Protein AF-A0A7C5W110-F1 (afdb_monomer)

Solvent-accessible surface area (backbone atoms only — not comparable to full-atom values): 14337 Å² total; per-residue (Å²): 77,38,33,44,31,30,41,69,80,38,50,63,70,56,51,50,54,43,38,47,73,70,64,67,49,58,65,93,40,52,46,78,35,64,55,38,66,80,50,45,80,85,41,46,71,61,60,70,64,30,66,32,34,41,32,28,40,43,60,36,48,61,26,22,54,52,39,50,36,40,28,24,52,66,17,75,33,56,66,56,71,67,60,44,51,71,43,24,66,60,46,43,65,78,27,65,93,42,82,70,35,66,75,50,39,37,63,72,62,41,56,47,35,67,32,53,49,52,47,34,64,73,56,32,64,73,53,30,71,74,29,50,47,78,42,53,34,82,54,51,66,36,66,72,49,41,28,65,73,66,75,56,87,84,83,87,72,100,63,71,71,78,75,83,75,66,53,60,36,65,45,28,58,60,30,22,52,42,37,52,53,37,50,64,58,62,47,86,86,64,90,54,68,68,66,37,51,52,52,44,49,50,36,50,52,52,47,52,47,36,35,48,51,31,67,72,64,66,65,72,43,76,87,63,45,81,61,57,61,63,56,43,53,48,39,48,62,73,41,38,65,41,44,52,61,36,19,74,84,38,63,85,48,47,61,67,73,79,106

Radius of gyration: 19.93 Å; Cα contacts (8 Å, |Δi|>4): 329; chains: 1; bounding box: 51×41×55 Å

Secondary structure (DSSP, 8-state):
-EEEEESTTS-HHHHHHHHHHHS---GGGEEEETTTTT-GGGGHHHHHS-SEEEEEE--HHHHHHHHHHHHHHTTS--S-HHHHHHTHHHHHHHTTTSGGGGGG-SSGGG-HHHHHHHHHHHH-HHHHHHHEEEEEHHHHTSHHHHHHHHT------S-PPPP-PPPPPS-HHHHHHHHHHHHHTTSTT---HHHHHHHHHHHHHHHHHHHHHHHHTT---STTSTTHHHHHHHHHHHHHHHHHHHHHH-GGGGHHHH-

Foldseek 3Di:
DEEEEEFPPLCSVLVVVVCVPPQVPDPVLYHYDHCCLVCVVVCLVVLVPHQAYEYEYELLLVSLVQLQLQCLLQLNDQDFSVVLQVCLVVLCVVCVPPPCNSSSPSQVSNLRLVSLVVNCVSCDVVSCVRHYDYDYSVVCQAPVVVCVNVVGDDDDDRGSDPDPRRFHFLHSNLSNVLSVVLVVLVDPPDPDDPVSVVSNVVSVVSSVVRRVCCVVVVPPCVVVRPPSVVVSVVSLVVCLVSLVSVCVVPVNSVVSNVD

Mean predicted aligned error: 6.54 Å

Sequence (259 aa):
MVVLAGSLRCGILSICKYLEKYHKVDKEKITILPYLLFEPEKHIHQLENAEKVLIILRNPADRAFSLWKSNLQNGLEWLDFENAIAREQIRFHKLAHKQIKWRYLYFRGGLYSKKVKNLRELMGEDRFSKKVQIIPFDEIMSEKILKKALDIEGATSDVIPQLNKSKIPANSKIQFTVRRIFEIFSEEKIRNTGIKNLLQILCKIVMDLNIKVQDITNLNRIDKLPDTKGIYDFLKHAYKEDIEILSEDFPQFQIWIES

Structure (mmCIF, N/CA/C/O backbone):
data_AF-A0A7C5W110-F1
#
_entry.id   AF-A0A7C5W110-F1
#
loop_
_atom_site.group_PDB
_atom_site.id
_atom_site.type_symbol
_atom_site.label_atom_id
_atom_site.label_alt_id
_atom_site.label_comp_id
_atom_site.label_asym_id
_atom_site.label_entity_id
_atom_site.label_seq_id
_atom_site.pdbx_PDB_ins_code
_atom_site.Cartn_x
_atom_site.Cartn_y
_atom_site.Cartn_z
_atom_site.occupancy
_atom_site.B_iso_or_equiv
_atom_site.auth_seq_id
_atom_site.auth_comp_id
_atom_site.auth_asym_id
_atom_site.auth_atom_id
_atom_site.pdbx_PDB_model_num
ATOM 1 N N . MET A 1 1 ? -5.236 15.392 16.015 1.00 87.50 1 MET A N 1
ATOM 2 C CA . MET A 1 1 ? -4.454 14.834 14.878 1.00 87.50 1 MET A CA 1
ATOM 3 C C . MET A 1 1 ? -4.996 13.457 14.505 1.00 87.50 1 MET A C 1
ATOM 5 O O . MET A 1 1 ? -5.138 12.613 15.383 1.00 87.50 1 MET A O 1
ATOM 9 N N . VAL A 1 2 ? -5.247 13.206 13.219 1.00 89.31 2 VAL A N 1
ATOM 10 C CA . VAL A 1 2 ? -5.669 11.908 12.671 1.00 89.31 2 VAL A CA 1
ATOM 11 C C . VAL A 1 2 ? -4.496 11.226 11.970 1.00 89.31 2 VAL A C 1
ATOM 13 O O . VAL A 1 2 ? -3.790 11.840 11.171 1.00 89.31 2 VAL A O 1
ATOM 16 N N . VAL A 1 3 ? -4.302 9.937 12.234 1.00 92.69 3 VAL A N 1
ATOM 17 C CA . VAL A 1 3 ? -3.344 9.095 11.512 1.00 92.69 3 VAL A CA 1
ATOM 18 C C . VAL A 1 3 ? -4.079 8.304 10.435 1.00 92.69 3 VAL A C 1
ATOM 20 O O . VAL A 1 3 ? -4.989 7.537 10.736 1.00 92.69 3 VAL A O 1
ATOM 23 N N . LEU A 1 4 ? -3.657 8.459 9.180 1.00 92.44 4 LEU A N 1
ATOM 24 C CA . LEU A 1 4 ? -4.083 7.622 8.061 1.00 92.44 4 LEU A CA 1
ATOM 25 C C . LEU A 1 4 ? -2.998 6.594 7.753 1.00 92.44 4 LEU A C 1
ATOM 27 O O . LEU A 1 4 ? -1.891 6.933 7.329 1.00 92.44 4 LEU A O 1
ATOM 31 N N . ALA A 1 5 ? -3.328 5.325 7.926 1.00 93.94 5 ALA A N 1
ATOM 32 C CA . ALA A 1 5 ? -2.439 4.206 7.680 1.00 93.94 5 ALA A CA 1
ATOM 33 C C . ALA A 1 5 ? -3.148 3.122 6.873 1.00 93.94 5 ALA A C 1
ATOM 35 O O . ALA A 1 5 ? -4.346 3.187 6.602 1.00 93.94 5 ALA A O 1
ATOM 36 N N . GLY A 1 6 ? -2.397 2.118 6.436 1.00 91.12 6 GLY A N 1
ATOM 37 C CA . GLY A 1 6 ? -2.977 1.002 5.709 1.00 91.12 6 GLY A CA 1
ATOM 38 C C . GLY A 1 6 ? -1.970 0.239 4.880 1.00 91.12 6 GLY A C 1
ATOM 39 O O . GLY A 1 6 ? -0.765 0.484 4.916 1.00 91.12 6 GLY A O 1
ATOM 40 N N . SER A 1 7 ? -2.485 -0.715 4.118 1.00 87.94 7 SER A N 1
ATOM 41 C CA . SER A 1 7 ? -1.660 -1.522 3.226 1.00 87.94 7 SER A CA 1
ATOM 42 C C . SER A 1 7 ? -1.146 -0.695 2.042 1.00 87.94 7 SER A C 1
ATOM 44 O O . SER A 1 7 ? -1.812 0.212 1.545 1.00 87.94 7 SER A O 1
ATOM 46 N N . LEU A 1 8 ? 0.041 -1.005 1.515 1.00 86.38 8 LEU A N 1
ATOM 47 C CA . LEU A 1 8 ? 0.460 -0.392 0.251 1.00 86.38 8 LEU A CA 1
ATOM 48 C C . LEU A 1 8 ? -0.604 -0.641 -0.820 1.00 86.38 8 LEU A C 1
ATOM 50 O O . LEU A 1 8 ? -1.058 -1.771 -0.963 1.00 86.38 8 LEU A O 1
ATOM 54 N N . ARG A 1 9 ? -0.927 0.393 -1.608 1.00 87.62 9 ARG A N 1
ATOM 55 C CA . ARG A 1 9 ? -1.929 0.352 -2.695 1.00 87.62 9 ARG A CA 1
ATOM 56 C C . ARG A 1 9 ? -3.401 0.310 -2.247 1.00 87.62 9 ARG A C 1
ATOM 58 O O . ARG A 1 9 ? -4.258 -0.025 -3.067 1.00 87.62 9 ARG A O 1
ATOM 65 N N . CYS A 1 10 ? -3.698 0.744 -1.021 1.00 84.88 10 CYS A N 1
ATOM 66 C CA . CYS A 1 10 ? -5.059 1.000 -0.523 1.00 84.88 10 CYS A CA 1
ATOM 67 C C . CYS A 1 10 ? -5.541 2.454 -0.716 1.00 84.88 10 CYS A C 1
ATOM 69 O O . CYS A 1 10 ? -6.426 2.925 -0.016 1.00 84.88 10 CYS A O 1
ATOM 71 N N . GLY A 1 11 ? -4.931 3.223 -1.624 1.00 83.88 11 GLY A N 1
ATOM 72 C CA . GLY A 1 11 ? -5.473 4.531 -2.011 1.00 83.88 11 GLY A CA 1
ATOM 73 C C . GLY A 1 11 ? -5.381 5.667 -0.984 1.00 83.88 11 GLY A C 1
ATOM 74 O O . GLY A 1 11 ? -5.888 6.743 -1.279 1.00 83.88 11 GLY A O 1
ATOM 75 N N . ILE A 1 12 ? -4.687 5.501 0.151 1.00 87.56 12 ILE A N 1
ATOM 76 C CA . ILE A 1 12 ? -4.529 6.550 1.188 1.00 87.56 12 ILE A CA 1
ATOM 77 C C . ILE A 1 12 ? -4.133 7.916 0.618 1.00 87.56 12 ILE A C 1
ATOM 79 O O . ILE A 1 12 ? -4.681 8.933 1.022 1.00 87.56 12 ILE A O 1
ATOM 83 N N . LEU A 1 13 ? -3.208 7.962 -0.347 1.00 84.75 13 LEU A N 1
ATOM 84 C CA . LEU A 1 13 ? -2.795 9.232 -0.955 1.00 84.75 13 LEU A CA 1
ATOM 85 C C . LEU A 1 13 ? -3.927 9.898 -1.751 1.00 84.75 13 LEU A C 1
ATOM 87 O O . LEU A 1 13 ? -4.017 11.122 -1.771 1.00 84.75 13 LEU A O 1
ATOM 91 N N . SER A 1 14 ? -4.780 9.113 -2.412 1.00 83.75 14 SER A N 1
ATOM 92 C CA . SER A 1 14 ? -5.958 9.635 -3.111 1.00 83.75 14 SER A CA 1
ATOM 93 C C . SER A 1 14 ? -7.000 10.147 -2.123 1.00 83.75 14 SER A C 1
ATOM 95 O O . SER A 1 14 ? -7.573 11.207 -2.351 1.00 83.75 14 SER A O 1
ATOM 97 N N . ILE A 1 15 ? -7.189 9.436 -1.009 1.00 83.81 15 ILE A N 1
ATOM 98 C CA . ILE A 1 15 ? -8.079 9.853 0.078 1.00 83.81 15 ILE A CA 1
ATOM 99 C C . ILE A 1 15 ? -7.577 11.157 0.700 1.00 83.81 15 ILE A C 1
ATOM 101 O O . ILE A 1 15 ? -8.348 12.096 0.827 1.00 83.81 15 ILE A O 1
ATOM 105 N N . CYS A 1 16 ? -6.281 11.281 0.992 1.00 83.50 16 CYS A N 1
ATOM 106 C CA . CYS A 1 16 ? -5.725 12.529 1.517 1.00 83.50 16 CYS A CA 1
ATOM 107 C C . CYS A 1 16 ? -5.954 13.706 0.558 1.00 83.50 16 CYS A C 1
ATOM 109 O O . CYS A 1 16 ? -6.474 14.739 0.964 1.00 83.50 16 CYS A O 1
ATOM 111 N N . LYS A 1 17 ? -5.675 13.525 -0.741 1.00 82.44 17 LYS A N 1
ATOM 112 C CA . LYS A 1 17 ? -5.954 14.553 -1.759 1.00 82.44 17 LYS A CA 1
ATOM 113 C C . LYS A 1 17 ? -7.434 14.932 -1.832 1.00 82.44 17 LYS A C 1
ATOM 115 O O . LYS A 1 17 ? -7.752 16.091 -2.082 1.00 82.44 17 LYS A O 1
ATOM 120 N N . TYR A 1 18 ? -8.331 13.965 -1.647 1.00 81.62 18 TYR A N 1
ATOM 121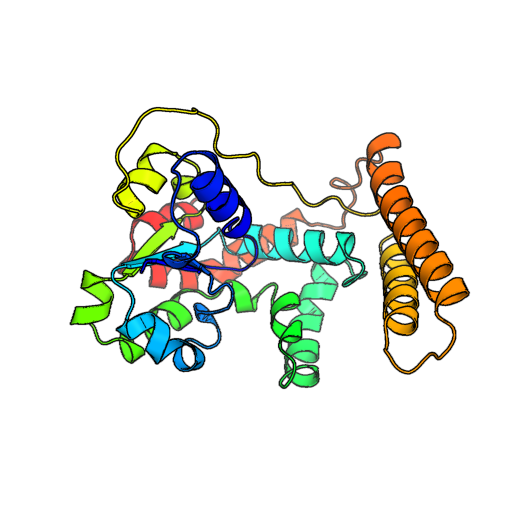 C CA . TYR A 1 18 ? -9.767 14.215 -1.576 1.00 81.62 18 TYR A CA 1
ATOM 122 C C . TYR A 1 18 ? -10.127 15.068 -0.354 1.00 81.62 18 TYR A C 1
ATOM 124 O O . TYR A 1 18 ? -10.779 16.099 -0.503 1.00 81.62 18 TYR A O 1
ATOM 132 N N . LEU A 1 19 ? -9.643 14.690 0.831 1.00 79.81 19 LEU A N 1
ATOM 133 C CA . LEU A 1 19 ? -9.891 15.412 2.082 1.00 79.81 19 LEU A CA 1
ATOM 134 C C . LEU A 1 19 ? -9.372 16.853 2.028 1.00 79.81 19 LEU A C 1
ATOM 136 O O . LEU A 1 19 ? -10.080 17.777 2.427 1.00 79.81 19 LEU A O 1
ATOM 140 N N . GLU A 1 20 ? -8.179 17.053 1.466 1.00 79.12 20 GLU A N 1
ATOM 141 C CA . GLU A 1 20 ? -7.599 18.379 1.230 1.00 79.12 20 GLU A CA 1
ATOM 142 C C . GLU A 1 20 ? -8.499 19.238 0.337 1.00 79.12 20 GLU A C 1
ATOM 144 O O . GLU A 1 20 ? -8.758 20.403 0.636 1.00 79.12 20 GLU A O 1
ATOM 149 N N . LYS A 1 21 ? -8.974 18.663 -0.773 1.00 79.56 21 LYS A N 1
ATOM 150 C CA . LYS A 1 21 ? -9.711 19.404 -1.798 1.00 79.56 21 LYS A CA 1
ATOM 151 C C . LYS A 1 21 ? -11.140 19.741 -1.373 1.00 79.56 21 LYS A C 1
ATOM 153 O O . LYS A 1 21 ? -11.602 20.839 -1.671 1.00 79.56 21 LYS A O 1
ATOM 158 N N . TYR A 1 22 ? -11.838 18.810 -0.726 1.00 74.88 22 TYR A N 1
ATOM 159 C CA . TYR A 1 22 ? -13.289 18.904 -0.523 1.00 74.88 22 TYR A CA 1
ATOM 160 C C . TYR A 1 22 ? -13.704 19.148 0.925 1.00 74.88 22 TYR A C 1
ATOM 162 O O . TYR A 1 22 ? -14.761 19.723 1.160 1.00 74.88 22 TYR A O 1
ATOM 170 N N . HIS A 1 23 ? -12.867 18.775 1.894 1.00 72.12 23 HIS A N 1
ATOM 171 C CA . HIS A 1 23 ? -13.207 18.890 3.313 1.00 72.12 23 HIS A CA 1
ATOM 172 C C . HIS A 1 23 ? -12.371 19.929 4.056 1.00 72.12 23 HIS A C 1
ATOM 174 O O . HIS A 1 23 ? -12.529 20.072 5.265 1.00 72.12 23 HIS A O 1
ATOM 180 N N . LYS A 1 24 ? -11.502 20.667 3.343 1.00 69.56 24 LYS A N 1
ATOM 181 C CA . LYS A 1 24 ? -10.592 21.677 3.912 1.00 69.56 24 LYS A CA 1
ATOM 182 C C . LYS A 1 24 ? -9.877 21.162 5.165 1.00 69.56 24 LYS A C 1
ATOM 184 O O . LYS A 1 24 ? -9.612 21.930 6.089 1.00 69.56 24 LYS A O 1
ATOM 189 N N . VAL A 1 25 ? -9.603 19.854 5.215 1.00 72.00 25 VA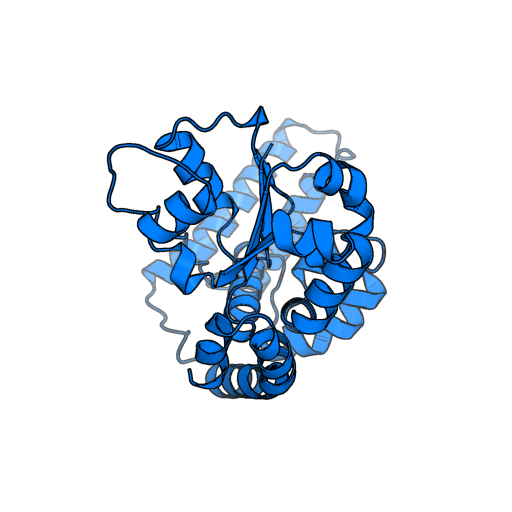L A N 1
ATOM 190 C CA . VAL A 1 25 ? -8.920 19.279 6.366 1.00 72.00 25 VAL A CA 1
ATOM 191 C C . VAL A 1 25 ? -7.506 19.822 6.347 1.00 72.00 25 VAL A C 1
ATOM 193 O O . VAL A 1 25 ? -6.795 19.702 5.347 1.00 72.00 25 VAL A O 1
ATOM 196 N N . ASP A 1 26 ? -7.130 20.454 7.450 1.00 70.50 26 ASP A N 1
ATOM 197 C CA . ASP A 1 26 ? -5.794 20.985 7.634 1.00 70.50 26 ASP A CA 1
ATOM 198 C C . ASP A 1 26 ? -4.774 19.843 7.524 1.00 70.50 26 ASP A C 1
ATOM 200 O O . ASP A 1 26 ? -4.852 18.849 8.254 1.00 70.50 26 ASP A O 1
ATOM 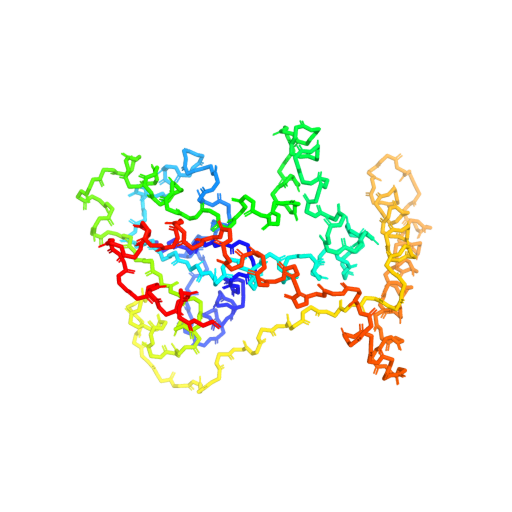204 N N . LYS A 1 27 ? -3.826 19.976 6.589 1.00 69.44 27 LYS A N 1
ATOM 205 C CA . LYS A 1 27 ? -2.759 18.990 6.373 1.00 69.44 27 LYS A CA 1
ATOM 206 C C . LYS A 1 27 ? -1.975 18.724 7.642 1.00 69.44 27 LYS A C 1
ATOM 208 O O . LYS A 1 27 ? -1.558 17.592 7.858 1.00 69.44 27 LYS A O 1
ATOM 213 N N . GLU A 1 28 ? -1.809 19.738 8.481 1.00 72.69 28 GLU A N 1
ATOM 214 C CA . GLU A 1 28 ? -1.067 19.623 9.734 1.00 72.69 28 GLU A CA 1
ATOM 215 C C . GLU A 1 28 ? -1.780 18.709 10.740 1.00 72.69 28 GLU A C 1
ATOM 217 O O . GLU A 1 28 ? -1.163 18.185 11.666 1.00 72.69 28 GLU A O 1
ATOM 222 N N . LYS A 1 29 ? -3.073 18.437 10.522 1.00 81.94 29 LYS A N 1
ATOM 223 C CA . LYS A 1 29 ? -3.873 17.530 11.346 1.00 81.94 29 LYS A CA 1
ATOM 224 C C . LYS A 1 29 ? -3.917 16.099 10.818 1.00 81.94 29 LYS A C 1
ATOM 226 O O . LYS A 1 29 ? -4.395 15.244 11.562 1.00 81.94 29 LYS A O 1
ATOM 231 N N . ILE A 1 30 ? -3.427 15.812 9.606 1.00 86.38 30 ILE A N 1
ATOM 232 C CA . ILE A 1 30 ? -3.380 14.455 9.038 1.00 86.38 30 ILE A CA 1
ATOM 233 C C . ILE A 1 30 ? -1.933 13.972 8.928 1.00 86.38 30 ILE A C 1
ATOM 235 O O . ILE A 1 30 ? -1.143 14.482 8.139 1.00 86.38 30 ILE A O 1
ATOM 239 N N . THR A 1 31 ? -1.618 12.882 9.623 1.00 90.88 31 THR A N 1
ATOM 240 C CA . THR A 1 31 ? -0.341 12.178 9.469 1.00 90.88 31 THR A CA 1
ATOM 241 C C . THR A 1 31 ? -0.540 10.903 8.653 1.00 90.88 31 THR A C 1
ATOM 243 O O . THR A 1 31 ? -1.296 10.019 9.048 1.00 90.88 31 THR A O 1
ATOM 246 N N . ILE A 1 32 ? 0.157 10.771 7.520 1.00 91.44 32 ILE A N 1
ATOM 247 C CA . ILE A 1 32 ? 0.095 9.569 6.674 1.00 91.44 32 ILE A CA 1
ATOM 248 C C . ILE A 1 32 ? 1.243 8.617 7.013 1.00 91.44 32 ILE A C 1
ATOM 250 O O . ILE A 1 32 ? 2.407 8.950 6.797 1.00 91.44 32 ILE A O 1
ATOM 254 N N . LEU A 1 33 ? 0.918 7.400 7.453 1.00 92.50 33 LEU A N 1
ATOM 255 C CA . LEU A 1 33 ? 1.883 6.358 7.815 1.00 92.50 33 LEU A CA 1
ATOM 256 C C . LEU A 1 33 ? 1.668 5.095 6.957 1.00 92.50 33 LEU A C 1
ATOM 258 O O . LEU A 1 33 ? 1.069 4.115 7.405 1.00 92.50 33 LEU A O 1
ATOM 262 N N . PRO A 1 34 ? 2.164 5.066 5.703 1.00 85.06 34 PRO A N 1
ATOM 263 C CA . PRO A 1 34 ? 1.880 3.987 4.751 1.00 85.06 34 PRO A CA 1
ATOM 264 C C . PRO A 1 34 ? 2.590 2.668 5.091 1.00 85.06 34 PRO A C 1
ATOM 266 O O . PRO A 1 34 ? 2.301 1.638 4.484 1.00 85.06 34 PRO A O 1
ATOM 269 N N . TYR A 1 35 ? 3.537 2.699 6.034 1.00 87.81 35 TYR A N 1
ATOM 270 C CA . TYR A 1 35 ? 4.270 1.527 6.508 1.00 87.81 35 TYR A CA 1
ATOM 271 C C . TYR A 1 35 ? 3.969 1.185 7.969 1.00 87.81 35 TYR A C 1
ATOM 273 O O . TYR A 1 35 ? 4.651 0.328 8.523 1.00 87.81 35 TYR A O 1
ATOM 281 N N . LEU A 1 36 ? 2.945 1.807 8.570 1.00 93.00 36 LEU A N 1
ATOM 282 C CA . LEU A 1 36 ? 2.623 1.637 9.989 1.00 93.00 36 LEU A CA 1
ATOM 283 C C . LEU A 1 36 ? 2.549 0.164 10.396 1.00 93.00 36 LEU A C 1
ATOM 285 O O . LEU A 1 36 ? 3.133 -0.230 11.389 1.00 93.00 36 LEU A O 1
ATOM 289 N N . LEU A 1 37 ? 1.871 -0.662 9.598 1.00 92.62 37 LEU A N 1
ATOM 290 C CA . LEU A 1 37 ? 1.673 -2.077 9.916 1.00 92.62 37 LEU A CA 1
ATOM 291 C C . LEU A 1 37 ? 2.949 -2.925 9.798 1.00 92.62 37 LEU A C 1
ATOM 293 O O . LEU A 1 37 ? 2.961 -4.064 10.253 1.00 92.62 37 LEU A O 1
ATOM 297 N N . PHE A 1 38 ? 4.006 -2.421 9.156 1.00 90.94 38 PHE A N 1
ATOM 298 C CA . PHE A 1 38 ? 5.272 -3.144 9.024 1.00 90.94 38 PHE A CA 1
ATOM 299 C C . PHE A 1 38 ? 6.235 -2.872 10.179 1.00 90.94 38 PHE A C 1
ATOM 301 O O . PHE A 1 38 ? 6.982 -3.774 10.542 1.00 90.94 38 PHE A O 1
ATOM 308 N N . GLU A 1 39 ? 6.240 -1.644 10.696 1.00 91.12 39 GLU A N 1
ATOM 309 C CA . GLU A 1 39 ? 7.159 -1.176 11.743 1.00 91.12 39 GLU A CA 1
ATOM 310 C C . GLU A 1 39 ? 6.417 -0.209 12.692 1.00 91.12 39 GLU A C 1
ATOM 312 O O . GLU A 1 39 ? 6.742 0.984 12.738 1.00 91.12 39 GLU A O 1
ATOM 317 N N . PRO A 1 40 ? 5.359 -0.666 13.395 1.00 93.75 40 PRO A N 1
ATOM 318 C CA . PRO A 1 40 ? 4.520 0.205 14.222 1.00 93.75 40 PRO A CA 1
ATOM 319 C C . PRO A 1 40 ? 5.298 0.872 15.364 1.00 93.75 40 PRO A C 1
ATOM 321 O O . PRO A 1 40 ? 5.006 2.009 15.731 1.00 93.75 40 PRO A O 1
ATOM 324 N N . GLU A 1 41 ? 6.347 0.219 15.867 1.00 94.00 41 GLU A N 1
ATOM 325 C CA . GLU A 1 41 ? 7.237 0.727 16.911 1.00 94.00 41 GLU A CA 1
ATOM 326 C C . GLU A 1 41 ? 7.936 2.037 16.523 1.00 94.00 41 GLU A C 1
ATOM 328 O O . GLU A 1 41 ? 8.160 2.898 17.372 1.00 94.00 41 GLU A O 1
ATOM 333 N N . LYS A 1 42 ? 8.210 2.250 15.229 1.00 93.31 42 LYS A N 1
ATOM 334 C CA . LYS A 1 42 ? 8.832 3.491 14.734 1.00 93.31 42 LYS A CA 1
ATOM 335 C C . LYS A 1 42 ? 7.889 4.689 14.757 1.00 93.31 42 LYS A C 1
ATOM 337 O O . LYS A 1 42 ? 8.316 5.809 14.478 1.00 93.31 42 LYS A O 1
ATOM 342 N N . HIS A 1 43 ? 6.615 4.448 15.043 1.00 94.00 43 HIS A N 1
ATOM 343 C CA . HIS A 1 43 ? 5.552 5.435 14.971 1.00 94.00 43 HIS A CA 1
ATOM 344 C C . HIS A 1 43 ? 4.803 5.611 16.294 1.00 94.00 43 HIS A C 1
ATOM 346 O O . HIS A 1 43 ? 3.735 6.221 16.315 1.00 94.00 43 HIS A O 1
ATOM 352 N N . ILE A 1 44 ? 5.345 5.089 17.401 1.00 93.06 44 ILE A N 1
ATOM 353 C CA . ILE A 1 44 ? 4.637 5.059 18.684 1.00 93.06 44 ILE A CA 1
ATOM 354 C C . ILE A 1 44 ? 4.236 6.458 19.163 1.00 93.06 44 ILE A C 1
ATOM 356 O O . ILE A 1 44 ? 3.082 6.666 19.516 1.00 93.06 44 ILE A O 1
ATOM 360 N N . HIS A 1 45 ? 5.118 7.452 19.036 1.00 92.31 45 HIS A N 1
ATOM 361 C CA . HIS A 1 45 ? 4.809 8.831 19.418 1.00 92.31 45 HIS A CA 1
ATOM 362 C C . HIS A 1 45 ? 3.673 9.436 18.586 1.00 92.31 45 HIS A C 1
ATOM 364 O O . HIS A 1 45 ? 2.834 10.165 19.114 1.00 92.31 45 HIS A O 1
ATOM 370 N N . GLN A 1 46 ? 3.607 9.144 17.283 1.00 94.12 46 GLN A N 1
ATOM 371 C CA . GLN A 1 46 ? 2.497 9.593 16.443 1.00 94.12 46 GLN A CA 1
ATOM 372 C C . GLN A 1 46 ? 1.191 8.891 16.833 1.00 94.12 46 GLN A C 1
ATOM 374 O O . GLN A 1 46 ? 0.144 9.529 16.823 1.00 94.12 46 GLN A O 1
ATOM 379 N N . LEU A 1 47 ? 1.243 7.606 17.195 1.00 94.25 47 LEU A N 1
ATOM 380 C CA . LEU A 1 47 ? 0.074 6.841 17.639 1.00 94.25 47 LEU A CA 1
ATOM 381 C C . LEU A 1 47 ? -0.448 7.305 19.006 1.00 94.25 47 LEU A C 1
ATOM 383 O O . LEU A 1 47 ? -1.659 7.400 19.202 1.00 94.25 47 LEU A O 1
ATOM 387 N N . GLU A 1 48 ? 0.443 7.623 19.943 1.00 92.12 48 GLU A N 1
ATOM 388 C CA . GLU A 1 48 ? 0.087 8.128 21.273 1.00 92.12 48 GLU A CA 1
ATOM 389 C C . GLU A 1 48 ? -0.635 9.476 21.182 1.00 92.12 48 GLU A C 1
ATOM 391 O O . GLU A 1 48 ? -1.692 9.651 21.797 1.00 92.12 48 GLU A O 1
ATOM 396 N N . ASN A 1 49 ? -0.120 10.377 20.341 1.00 92.56 49 ASN A N 1
ATOM 397 C CA . ASN A 1 49 ? -0.670 11.716 20.120 1.00 92.56 49 ASN A CA 1
ATOM 398 C C . ASN A 1 49 ? -1.848 11.754 19.131 1.00 92.56 49 ASN A C 1
ATOM 400 O O . ASN A 1 49 ? -2.465 12.802 18.941 1.00 92.56 49 ASN A O 1
ATOM 404 N N . ALA A 1 50 ? -2.164 10.638 18.469 1.00 92.88 50 ALA A N 1
ATOM 405 C CA . ALA A 1 50 ? -3.310 10.566 17.576 1.00 92.88 50 ALA A CA 1
ATOM 406 C C . ALA A 1 50 ? -4.616 10.602 18.380 1.00 92.88 50 ALA A C 1
ATOM 408 O O . ALA A 1 50 ? -4.779 9.874 19.361 1.00 92.88 50 ALA A O 1
ATOM 409 N N . GLU A 1 51 ? -5.573 11.404 17.928 1.00 91.62 51 GLU A N 1
ATOM 410 C CA . GLU A 1 51 ? -6.968 11.328 18.381 1.00 91.62 51 GLU A CA 1
ATOM 411 C C . GLU A 1 51 ? -7.642 10.097 17.774 1.00 91.62 51 GLU A C 1
ATOM 413 O O . GLU A 1 51 ? -8.399 9.400 18.443 1.00 91.62 51 GLU A O 1
ATOM 418 N N . LYS A 1 52 ? -7.313 9.804 16.510 1.00 91.88 52 LYS A N 1
ATOM 419 C CA . LYS A 1 52 ? -7.865 8.688 15.746 1.00 91.88 52 LYS A CA 1
ATOM 420 C C . LYS A 1 52 ? -6.830 8.111 14.789 1.00 91.88 52 LYS A C 1
ATOM 422 O O . LYS A 1 52 ? -6.031 8.847 14.208 1.00 91.88 52 LYS A O 1
ATOM 427 N N . VAL A 1 53 ? -6.871 6.799 14.597 1.00 94.56 53 VAL A N 1
ATOM 428 C CA . VAL A 1 53 ? -6.038 6.045 13.661 1.00 94.56 53 VAL A CA 1
ATOM 429 C C . VAL A 1 53 ? -6.964 5.277 12.723 1.00 94.56 53 VAL A C 1
ATOM 431 O O . VAL A 1 53 ? -7.630 4.332 13.132 1.00 94.56 53 VAL A O 1
ATOM 434 N N . LEU A 1 54 ? -7.008 5.674 11.455 1.00 94.12 54 LEU A N 1
ATOM 435 C CA . LEU A 1 54 ? -7.760 4.973 10.421 1.00 94.12 54 LEU A CA 1
ATOM 436 C C . LEU A 1 54 ? -6.807 4.098 9.604 1.00 94.12 54 LEU A C 1
ATOM 438 O O . LEU A 1 54 ? -5.879 4.603 8.970 1.00 94.12 54 LEU A O 1
ATOM 442 N N . ILE A 1 55 ? -7.052 2.789 9.605 1.00 95.75 55 ILE A N 1
ATOM 443 C CA . ILE A 1 55 ? -6.268 1.789 8.884 1.00 95.75 55 ILE A CA 1
ATOM 444 C C . ILE A 1 55 ? -7.092 1.239 7.728 1.00 95.75 55 ILE A C 1
ATOM 446 O O . ILE A 1 55 ? -8.137 0.627 7.929 1.00 95.75 55 ILE A O 1
ATOM 450 N N . ILE A 1 56 ? -6.595 1.415 6.509 1.00 94.44 56 ILE A N 1
ATOM 451 C CA . ILE A 1 56 ? -7.275 0.956 5.299 1.00 94.44 56 ILE A CA 1
ATOM 452 C C . ILE A 1 56 ? -6.571 -0.289 4.763 1.00 94.44 56 ILE A C 1
ATOM 454 O O . ILE A 1 56 ? -5.401 -0.261 4.352 1.00 94.44 56 ILE A O 1
ATOM 458 N N . LEU A 1 57 ? -7.285 -1.408 4.750 1.00 95.75 57 LEU A N 1
ATOM 459 C CA . LEU A 1 57 ? -6.782 -2.679 4.237 1.00 95.75 57 LEU A CA 1
ATOM 460 C C . LEU A 1 57 ? -7.463 -2.994 2.915 1.00 95.75 57 LEU A C 1
ATOM 462 O O . LEU A 1 57 ? -8.652 -2.777 2.762 1.00 95.75 57 LEU A O 1
ATOM 466 N N . ARG A 1 58 ? -6.719 -3.509 1.946 1.00 93.50 58 ARG A N 1
ATOM 467 C CA . ARG A 1 58 ? -7.265 -3.939 0.657 1.00 93.50 58 ARG A CA 1
ATOM 468 C C . ARG A 1 58 ? -7.206 -5.457 0.601 1.00 93.50 58 ARG A C 1
ATOM 470 O O . ARG A 1 58 ? -6.268 -5.998 1.181 1.00 93.50 58 ARG A O 1
ATOM 477 N N . ASN A 1 59 ? -8.114 -6.106 -0.135 1.00 94.88 59 ASN A N 1
ATOM 478 C CA . ASN A 1 59 ? -8.025 -7.545 -0.381 1.00 94.88 59 ASN A CA 1
ATOM 479 C C . ASN A 1 59 ? -6.567 -7.920 -0.728 1.00 94.88 59 ASN A C 1
ATOM 481 O O . ASN A 1 59 ? -5.964 -7.287 -1.609 1.00 94.88 59 ASN A O 1
ATOM 485 N N . PRO A 1 60 ? -5.952 -8.869 -0.004 1.00 96.00 60 PRO A N 1
ATOM 486 C CA . PRO A 1 60 ? -4.508 -9.056 -0.048 1.00 96.00 60 PRO A CA 1
ATOM 487 C C . PRO A 1 60 ? -4.011 -9.532 -1.424 1.00 96.00 60 PRO A C 1
ATOM 489 O O . PRO A 1 60 ? -2.942 -9.087 -1.860 1.00 96.00 60 PRO A O 1
ATOM 492 N N . ALA A 1 61 ? -4.807 -10.321 -2.158 1.00 93.81 61 ALA A N 1
ATOM 493 C CA . ALA A 1 61 ? -4.500 -10.744 -3.526 1.00 93.81 61 ALA A CA 1
ATOM 494 C C . ALA A 1 61 ? -4.536 -9.553 -4.504 1.00 93.81 61 ALA A C 1
ATOM 496 O O . ALA A 1 61 ? -3.568 -9.298 -5.231 1.00 93.81 61 ALA A O 1
ATOM 497 N N . ASP A 1 62 ? -5.593 -8.735 -4.449 1.00 92.38 62 ASP A N 1
ATOM 498 C CA . ASP A 1 62 ? -5.697 -7.509 -5.254 1.00 92.38 62 ASP A CA 1
ATOM 499 C C . ASP A 1 62 ? -4.583 -6.514 -4.951 1.00 92.38 62 ASP A C 1
ATOM 501 O O . ASP A 1 62 ? -4.051 -5.832 -5.836 1.00 92.38 62 ASP A O 1
ATOM 505 N N . ARG A 1 63 ? -4.238 -6.400 -3.671 1.00 93.75 63 ARG A N 1
ATOM 506 C CA . ARG A 1 63 ? -3.177 -5.533 -3.182 1.0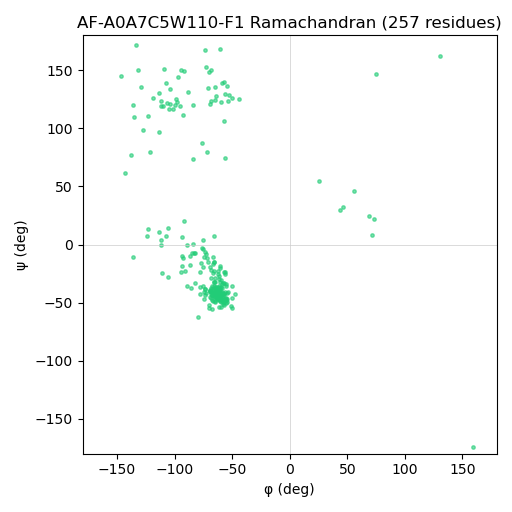0 93.75 63 ARG A CA 1
ATOM 507 C C . ARG A 1 63 ? -1.818 -5.985 -3.717 1.00 93.75 63 ARG A C 1
ATOM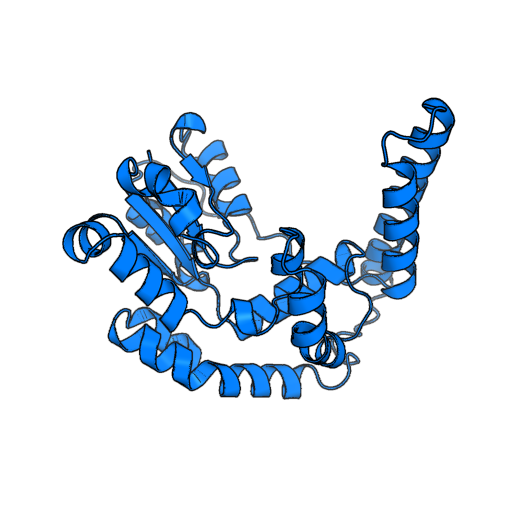 509 O O . ARG A 1 63 ? -1.064 -5.134 -4.200 1.00 93.75 63 ARG A O 1
ATOM 516 N N . ALA A 1 64 ? -1.522 -7.285 -3.691 1.00 94.56 64 ALA A N 1
ATOM 517 C CA . ALA A 1 64 ? -0.297 -7.853 -4.252 1.00 94.56 64 ALA A CA 1
ATOM 518 C C . ALA A 1 64 ? -0.180 -7.561 -5.758 1.00 94.56 64 ALA A C 1
ATOM 520 O O . ALA A 1 64 ? 0.826 -7.000 -6.207 1.00 94.56 64 ALA A O 1
ATOM 521 N N . PHE A 1 65 ? -1.243 -7.827 -6.521 1.00 92.19 65 PHE A N 1
ATOM 522 C CA . PHE A 1 65 ? -1.264 -7.599 -7.967 1.00 92.19 65 PHE A CA 1
ATOM 523 C C . PHE A 1 65 ? -1.179 -6.106 -8.331 1.00 92.19 65 PHE A C 1
ATOM 525 O O . PHE A 1 65 ? -0.454 -5.701 -9.244 1.00 92.19 65 PHE A O 1
ATOM 532 N N . SER A 1 66 ? -1.877 -5.243 -7.585 1.00 91.06 66 SER A N 1
ATOM 533 C CA . SER A 1 66 ? -1.806 -3.784 -7.741 1.00 91.06 66 SER A CA 1
ATOM 534 C C . SER A 1 66 ? -0.405 -3.237 -7.457 1.00 91.06 66 SER A C 1
ATOM 536 O O . SER A 1 66 ? 0.047 -2.312 -8.141 1.00 91.06 66 SER A O 1
ATOM 538 N N . LEU A 1 67 ? 0.299 -3.801 -6.469 1.00 93.44 67 LEU A N 1
ATOM 539 C CA . LEU A 1 67 ? 1.675 -3.423 -6.150 1.00 93.44 67 LEU A CA 1
ATOM 540 C C . LEU A 1 67 ? 2.639 -3.849 -7.257 1.00 93.44 67 LEU A C 1
ATOM 542 O O . LEU A 1 67 ? 3.434 -3.025 -7.705 1.00 93.44 67 LEU A O 1
ATOM 546 N N . TRP A 1 68 ? 2.525 -5.084 -7.747 1.00 94.19 68 TRP A N 1
ATOM 547 C CA . TRP A 1 68 ? 3.326 -5.571 -8.871 1.00 94.19 68 TRP A CA 1
ATOM 548 C C . TRP A 1 68 ? 3.141 -4.705 -10.124 1.00 94.19 68 TRP A C 1
ATOM 550 O O . TRP A 1 68 ? 4.124 -4.179 -10.646 1.00 94.19 68 TRP A O 1
ATOM 560 N N . LYS A 1 69 ? 1.896 -4.416 -10.536 1.00 92.19 69 LYS A N 1
ATOM 561 C CA . LYS A 1 69 ? 1.624 -3.510 -11.672 1.00 92.19 69 LYS A CA 1
ATOM 562 C C . LYS A 1 69 ? 2.213 -2.118 -11.466 1.00 92.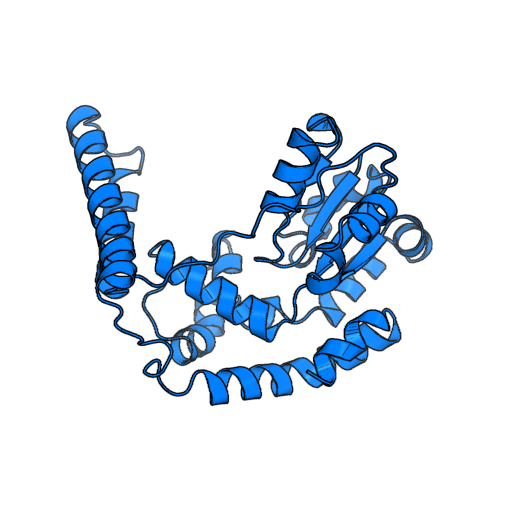19 69 LYS A C 1
ATOM 564 O O . LYS A 1 69 ? 2.783 -1.541 -12.386 1.00 92.19 69 LYS A O 1
ATOM 569 N N . SER A 1 70 ? 2.100 -1.577 -10.254 1.00 92.31 70 SER A N 1
ATOM 570 C CA . SER A 1 70 ? 2.718 -0.295 -9.912 1.00 92.31 70 SER A CA 1
ATOM 571 C C . SER A 1 70 ? 4.239 -0.347 -10.041 1.00 92.31 70 SER A C 1
ATOM 573 O O . SER A 1 70 ? 4.844 0.616 -10.506 1.00 92.31 70 SER A O 1
ATOM 575 N N . ASN A 1 71 ? 4.880 -1.443 -9.644 1.00 94.06 71 ASN A N 1
ATOM 576 C CA . ASN A 1 71 ? 6.325 -1.584 -9.782 1.00 94.06 71 ASN A CA 1
ATOM 577 C C . ASN A 1 71 ? 6.751 -1.725 -11.243 1.00 94.06 71 ASN A C 1
ATOM 579 O O . ASN A 1 71 ? 7.737 -1.096 -11.620 1.00 94.06 71 ASN A O 1
ATOM 583 N N . LEU A 1 72 ? 5.991 -2.455 -12.067 1.00 93.75 72 LEU A N 1
ATOM 584 C CA . LEU A 1 72 ? 6.212 -2.491 -13.514 1.00 93.75 72 LEU A CA 1
ATOM 585 C C . LEU A 1 72 ? 6.136 -1.083 -14.108 1.00 93.75 72 LEU A C 1
ATOM 587 O O . LEU A 1 72 ? 7.080 -0.642 -14.752 1.00 93.75 72 LEU A O 1
ATOM 591 N N . GLN A 1 73 ? 5.055 -0.345 -13.829 1.00 92.75 73 GLN A N 1
ATOM 592 C CA . GLN A 1 73 ? 4.848 1.020 -14.323 1.00 92.75 73 GLN A CA 1
ATOM 593 C C . GLN A 1 73 ? 6.015 1.951 -13.970 1.00 92.75 73 GLN A C 1
ATOM 595 O O . GLN A 1 73 ? 6.458 2.750 -14.790 1.00 92.75 73 GLN A O 1
ATOM 600 N N . ASN A 1 74 ? 6.527 1.845 -12.743 1.00 92.88 74 ASN A N 1
ATOM 601 C CA . ASN A 1 74 ? 7.598 2.703 -12.242 1.00 92.88 74 ASN A CA 1
ATOM 602 C C . ASN A 1 74 ? 9.012 2.228 -12.631 1.00 92.88 74 ASN A C 1
ATOM 604 O O . ASN A 1 74 ? 9.982 2.871 -12.221 1.00 92.88 74 ASN A O 1
ATOM 608 N N . GLY A 1 75 ? 9.137 1.117 -13.371 1.00 94.12 75 GLY A N 1
ATOM 609 C CA . GLY A 1 75 ? 10.421 0.516 -13.748 1.00 94.12 75 GLY A CA 1
ATOM 610 C C . GLY A 1 75 ? 11.185 -0.107 -12.577 1.00 94.12 75 GLY A C 1
ATOM 611 O O . GLY A 1 75 ? 12.406 -0.194 -12.609 1.00 94.12 75 GLY A O 1
ATOM 612 N N . LEU A 1 76 ? 10.484 -0.504 -11.514 1.00 93.50 76 LEU A N 1
ATOM 613 C CA . LEU A 1 76 ? 11.059 -1.157 -10.330 1.00 93.50 76 LEU A CA 1
ATOM 614 C C . LEU A 1 76 ? 11.009 -2.684 -10.429 1.00 93.50 76 LEU A C 1
ATOM 616 O O . LEU A 1 76 ? 11.724 -3.384 -9.720 1.00 93.50 76 LEU A O 1
ATOM 620 N N . GLU A 1 77 ? 10.161 -3.202 -11.310 1.00 94.44 77 GLU A N 1
ATOM 621 C CA . GLU A 1 77 ? 10.006 -4.623 -11.579 1.00 94.44 77 GLU A CA 1
ATOM 622 C C . GLU A 1 77 ? 10.021 -4.851 -13.089 1.00 94.44 77 GLU A C 1
ATOM 624 O O . GLU A 1 77 ? 9.597 -3.989 -13.860 1.00 94.44 77 GLU A O 1
ATOM 629 N N . TRP A 1 78 ? 10.499 -6.021 -13.501 1.00 94.69 78 TRP A N 1
ATOM 630 C CA . TRP A 1 78 ? 10.397 -6.477 -14.889 1.00 94.69 78 TRP A CA 1
ATOM 631 C C . TRP A 1 78 ? 9.982 -7.939 -15.027 1.00 94.69 78 TRP A C 1
ATOM 633 O O . TRP A 1 78 ? 9.673 -8.369 -16.139 1.00 94.69 78 TRP A O 1
ATOM 643 N N . LEU A 1 79 ? 9.977 -8.684 -13.919 1.00 93.06 79 LEU A N 1
ATOM 644 C CA . LEU A 1 79 ? 9.522 -10.065 -13.872 1.00 93.06 79 LEU A CA 1
ATOM 645 C C . LEU A 1 79 ? 7.997 -10.134 -13.988 1.00 93.06 79 LEU A C 1
ATOM 647 O O . LEU A 1 79 ? 7.287 -9.211 -13.569 1.00 93.06 79 LEU A O 1
ATOM 651 N N . ASP A 1 80 ? 7.500 -11.251 -14.517 1.00 91.19 80 ASP A N 1
ATOM 652 C CA . ASP A 1 80 ? 6.098 -11.624 -14.344 1.00 91.19 80 ASP A CA 1
ATOM 653 C C . ASP A 1 80 ? 5.753 -11.802 -12.854 1.00 91.19 80 ASP A C 1
ATOM 655 O O . ASP A 1 80 ? 6.623 -11.779 -11.976 1.00 91.19 80 ASP A O 1
ATOM 659 N N . PHE A 1 81 ? 4.459 -11.896 -12.559 1.00 91.69 81 PHE A N 1
ATOM 660 C CA . PHE A 1 81 ? 3.983 -11.861 -11.183 1.00 91.69 81 PHE A CA 1
ATOM 661 C C . PHE A 1 81 ? 4.436 -13.081 -10.369 1.00 91.69 81 PHE A C 1
ATOM 663 O O . PHE A 1 81 ? 4.860 -12.916 -9.225 1.00 91.69 81 PHE A O 1
ATOM 670 N N . GLU A 1 82 ? 4.434 -14.270 -10.974 1.00 91.81 82 GLU A N 1
ATOM 671 C CA . GLU A 1 82 ? 4.891 -15.514 -10.346 1.00 91.81 82 GLU A CA 1
ATOM 672 C C . GLU A 1 82 ? 6.358 -15.414 -9.925 1.00 91.81 82 GLU A C 1
ATOM 674 O O . GLU A 1 82 ? 6.700 -15.557 -8.748 1.00 91.81 82 GLU A O 1
ATOM 679 N N . ASN A 1 83 ? 7.230 -15.056 -10.872 1.00 92.94 83 ASN A N 1
ATOM 680 C CA . ASN A 1 83 ? 8.655 -14.898 -10.620 1.00 92.94 83 ASN A CA 1
ATOM 681 C C . ASN A 1 83 ? 8.933 -13.748 -9.642 1.00 92.94 83 ASN A C 1
ATOM 683 O O . ASN A 1 83 ? 9.894 -13.801 -8.867 1.00 92.94 83 ASN A O 1
ATOM 687 N N . ALA A 1 84 ? 8.108 -12.697 -9.651 1.00 93.56 84 ALA A N 1
ATOM 688 C CA . ALA A 1 84 ? 8.218 -11.593 -8.707 1.00 93.56 84 ALA A CA 1
ATOM 689 C C . ALA A 1 84 ? 7.916 -12.034 -7.262 1.00 93.56 84 ALA A C 1
ATOM 691 O O . ALA A 1 84 ? 8.667 -11.644 -6.359 1.00 93.56 84 ALA A O 1
ATOM 692 N N . ILE A 1 85 ? 6.884 -12.865 -7.055 1.00 93.31 85 ILE A N 1
ATOM 693 C CA . ILE A 1 85 ? 6.549 -13.480 -5.759 1.00 93.31 85 ILE A CA 1
ATOM 694 C C . ILE A 1 85 ? 7.646 -14.460 -5.338 1.00 93.31 85 ILE A C 1
ATOM 696 O O . ILE A 1 85 ? 8.169 -14.344 -4.231 1.00 93.31 85 ILE A O 1
ATOM 700 N N . ALA A 1 86 ? 8.076 -15.362 -6.225 1.00 93.38 86 ALA A N 1
ATOM 701 C CA . ALA A 1 86 ? 9.124 -16.341 -5.924 1.00 93.38 86 ALA A CA 1
ATOM 702 C C . ALA A 1 86 ? 10.436 -15.673 -5.465 1.00 93.38 86 ALA A C 1
ATOM 704 O O . ALA A 1 86 ? 11.151 -16.179 -4.597 1.00 93.38 86 ALA A O 1
ATOM 705 N N . ARG A 1 87 ? 10.750 -14.481 -5.994 1.00 94.75 87 ARG A N 1
ATOM 706 C CA . ARG A 1 87 ? 11.930 -13.700 -5.585 1.00 94.75 87 ARG A CA 1
ATOM 707 C C . ARG A 1 87 ? 11.732 -12.823 -4.354 1.00 94.75 87 ARG A C 1
ATOM 709 O O . ARG A 1 87 ? 12.719 -12.247 -3.884 1.00 94.75 87 ARG A O 1
ATOM 716 N N . GLU A 1 88 ? 10.521 -12.696 -3.821 1.00 94.00 88 GLU A N 1
ATOM 717 C CA . GLU A 1 88 ? 10.235 -11.857 -2.654 1.00 94.00 88 GLU A CA 1
ATOM 718 C C . GLU A 1 88 ? 11.112 -12.233 -1.460 1.00 94.00 88 GLU A C 1
ATOM 720 O O . GLU A 1 88 ? 11.756 -11.358 -0.880 1.00 94.00 88 GLU A O 1
ATOM 725 N N . GLN A 1 89 ? 11.208 -13.529 -1.145 1.00 90.12 89 GLN A N 1
ATOM 726 C CA . GLN A 1 89 ? 12.016 -14.036 -0.033 1.00 90.12 89 GLN A CA 1
ATOM 727 C C . GLN A 1 89 ? 13.470 -13.565 -0.149 1.00 90.12 89 GLN A C 1
ATOM 729 O O . GLN A 1 89 ? 14.037 -13.011 0.792 1.00 90.12 89 GLN A O 1
ATOM 734 N N . ILE A 1 90 ? 14.074 -13.742 -1.325 1.00 92.00 90 ILE A N 1
ATOM 735 C CA . ILE A 1 90 ? 15.473 -13.383 -1.579 1.00 92.00 90 ILE A CA 1
ATOM 736 C C . ILE A 1 90 ? 15.658 -11.863 -1.479 1.00 92.00 90 ILE A C 1
ATOM 738 O O . ILE A 1 90 ? 16.612 -11.386 -0.860 1.00 92.00 90 ILE A O 1
ATOM 742 N N . ARG A 1 91 ? 14.740 -11.083 -2.064 1.00 90.81 91 ARG A N 1
ATOM 743 C CA . ARG A 1 91 ? 14.778 -9.612 -2.028 1.00 90.81 91 ARG A CA 1
ATOM 744 C C . ARG A 1 91 ? 14.625 -9.076 -0.614 1.00 90.81 91 ARG A C 1
ATOM 746 O O . ARG A 1 91 ? 15.340 -8.147 -0.254 1.00 90.81 91 ARG A O 1
ATOM 753 N N . PHE A 1 92 ? 13.737 -9.663 0.182 1.00 86.75 92 PHE A N 1
ATOM 754 C CA . PHE A 1 92 ? 13.499 -9.240 1.555 1.00 86.75 92 PHE A CA 1
ATOM 755 C C . PHE A 1 92 ? 14.772 -9.310 2.398 1.00 86.75 92 PHE A C 1
ATOM 757 O O . PHE A 1 92 ? 15.106 -8.336 3.069 1.00 86.75 92 PHE A O 1
ATOM 764 N N . HIS A 1 93 ? 15.520 -10.411 2.298 1.00 86.44 93 HIS A N 1
ATOM 765 C CA . HIS A 1 93 ? 16.786 -10.563 3.016 1.00 86.44 93 HIS A CA 1
ATOM 766 C C . HIS A 1 93 ? 17.864 -9.620 2.468 1.00 86.44 93 HIS A C 1
ATOM 768 O O . HIS A 1 93 ? 18.510 -8.911 3.233 1.00 86.44 93 HIS A O 1
ATOM 774 N N . LYS A 1 94 ? 18.013 -9.522 1.138 1.00 87.69 94 LYS A N 1
ATOM 775 C CA . LYS A 1 94 ? 19.019 -8.638 0.514 1.00 87.69 94 LYS A CA 1
ATOM 776 C C . LYS A 1 94 ? 18.777 -7.147 0.770 1.00 87.69 94 LYS A C 1
ATOM 778 O O . LYS A 1 94 ? 19.717 -6.358 0.753 1.00 87.69 94 LYS A O 1
ATOM 783 N N . LEU A 1 95 ? 17.522 -6.745 0.961 1.00 84.19 95 LEU A N 1
ATOM 784 C CA . LEU A 1 95 ? 17.118 -5.353 1.161 1.00 84.19 95 LEU A CA 1
ATOM 785 C C . LEU A 1 95 ? 16.744 -5.055 2.616 1.00 84.19 95 LEU A C 1
ATOM 787 O O . LEU A 1 95 ? 16.160 -4.004 2.863 1.00 84.19 95 LEU A O 1
ATOM 791 N N . ALA A 1 96 ? 17.071 -5.930 3.575 1.00 76.25 96 ALA A N 1
ATOM 792 C CA . ALA A 1 96 ? 16.581 -5.853 4.954 1.00 76.25 96 ALA A CA 1
ATOM 793 C C . ALA A 1 96 ? 16.758 -4.466 5.608 1.00 76.25 96 ALA A C 1
ATOM 795 O O . ALA A 1 96 ? 15.861 -3.998 6.313 1.00 76.25 96 ALA A O 1
ATOM 796 N N . HIS A 1 97 ? 17.856 -3.770 5.299 1.00 73.69 97 HIS A N 1
ATOM 797 C CA . HIS A 1 97 ? 18.188 -2.447 5.845 1.00 73.69 97 HIS A CA 1
ATOM 798 C C . HIS A 1 97 ? 17.639 -1.259 5.036 1.00 73.69 97 HIS A C 1
ATOM 800 O O . HIS A 1 97 ? 17.862 -0.108 5.400 1.00 73.69 97 HIS A O 1
ATOM 806 N N . LYS A 1 98 ? 16.935 -1.497 3.922 1.00 78.62 98 LYS A N 1
ATOM 807 C CA . LYS A 1 98 ? 16.434 -0.444 3.029 1.00 78.62 98 LYS A CA 1
ATOM 808 C C . LYS A 1 98 ? 14.910 -0.399 3.057 1.00 78.62 98 LYS A C 1
ATOM 810 O O . LYS A 1 98 ? 14.259 -1.400 2.780 1.00 78.62 98 LYS A O 1
ATOM 815 N N . GLN A 1 99 ? 14.328 0.787 3.252 1.00 74.88 99 GLN A N 1
ATOM 816 C CA . GLN A 1 99 ? 12.867 0.982 3.188 1.00 74.88 99 GLN A CA 1
ATOM 817 C C . GLN A 1 99 ? 12.257 0.550 1.841 1.00 74.88 99 GLN A C 1
ATOM 819 O O . GLN A 1 99 ? 11.088 0.185 1.763 1.00 74.88 99 GLN A O 1
ATOM 824 N N . ILE A 1 100 ? 13.053 0.521 0.766 1.00 80.88 100 ILE A N 1
ATOM 825 C CA . ILE A 1 100 ? 12.603 0.038 -0.545 1.00 80.88 100 ILE A CA 1
ATOM 826 C C . ILE A 1 100 ? 12.139 -1.430 -0.518 1.00 80.88 100 ILE A C 1
ATOM 828 O O . ILE A 1 100 ? 11.371 -1.827 -1.392 1.00 80.88 100 ILE A O 1
ATOM 832 N N . LYS A 1 101 ? 12.540 -2.225 0.489 1.00 83.50 101 LYS A N 1
ATOM 833 C CA . LYS A 1 101 ? 12.127 -3.630 0.640 1.00 83.50 101 LYS A CA 1
ATOM 834 C C . LYS A 1 101 ? 10.608 -3.795 0.653 1.00 83.50 101 LYS A C 1
ATOM 836 O O . LYS A 1 101 ? 10.096 -4.733 0.050 1.00 83.50 101 LYS A O 1
ATOM 841 N N . TRP A 1 102 ? 9.883 -2.841 1.244 1.00 85.56 102 TRP A N 1
ATOM 842 C CA . TRP A 1 102 ? 8.422 -2.869 1.344 1.00 85.56 102 TRP A CA 1
ATOM 843 C C . TRP A 1 102 ? 7.733 -2.863 -0.021 1.00 85.56 102 TRP A C 1
ATOM 845 O O . TRP A 1 102 ? 6.644 -3.416 -0.167 1.00 85.56 102 TRP A O 1
ATOM 855 N N . ARG A 1 103 ? 8.386 -2.297 -1.045 1.00 87.38 103 ARG A N 1
ATOM 856 C CA . ARG A 1 103 ? 7.856 -2.266 -2.412 1.00 87.38 103 ARG A CA 1
ATOM 857 C C . ARG A 1 103 ? 7.822 -3.643 -3.066 1.00 87.38 103 ARG A C 1
ATOM 859 O O . ARG A 1 103 ? 7.065 -3.810 -4.008 1.00 87.38 103 ARG A O 1
ATOM 866 N N . TYR A 1 104 ? 8.584 -4.612 -2.567 1.00 91.88 104 TYR A N 1
ATOM 867 C CA . TYR A 1 104 ? 8.653 -5.969 -3.119 1.00 91.88 104 TYR A CA 1
ATOM 868 C C . TYR A 1 104 ? 7.950 -7.012 -2.249 1.00 91.88 104 TYR A C 1
ATOM 870 O O . TYR A 1 104 ? 8.068 -8.198 -2.528 1.00 91.88 104 TYR A O 1
ATOM 878 N N . LEU A 1 105 ? 7.241 -6.587 -1.197 1.00 92.56 105 LEU A N 1
ATOM 879 C CA . LEU A 1 105 ? 6.435 -7.483 -0.371 1.00 92.56 105 LEU A CA 1
ATOM 880 C C . LEU A 1 105 ? 5.068 -7.702 -1.008 1.00 92.56 105 LEU A C 1
ATOM 882 O O . LEU A 1 105 ? 4.074 -7.132 -0.551 1.00 92.56 105 LEU A O 1
ATOM 886 N N . TYR A 1 106 ? 5.022 -8.478 -2.081 1.00 94.62 106 TYR A N 1
ATOM 887 C CA . TYR A 1 106 ? 3.793 -8.843 -2.773 1.00 94.62 106 TYR A CA 1
ATOM 888 C C . TYR A 1 106 ? 2.941 -9.758 -1.889 1.00 94.62 106 TYR A C 1
ATOM 890 O O . TYR A 1 106 ? 1.832 -9.366 -1.538 1.00 94.62 106 TYR A O 1
ATOM 898 N N . PHE A 1 107 ? 3.498 -10.874 -1.419 1.00 95.25 107 PHE A N 1
ATOM 899 C CA . PHE A 1 107 ? 2.834 -11.845 -0.560 1.00 95.25 107 PHE A CA 1
ATOM 900 C C . PHE A 1 107 ? 2.792 -11.397 0.909 1.00 95.25 107 PHE A C 1
ATOM 902 O O . PHE A 1 107 ? 1.730 -11.111 1.465 1.00 95.25 107 PHE A O 1
ATOM 909 N N . ARG A 1 108 ? 3.950 -11.225 1.557 1.00 93.88 108 ARG A N 1
ATOM 910 C CA . ARG A 1 108 ? 4.030 -10.961 3.009 1.00 93.88 108 ARG A CA 1
ATOM 911 C C . ARG A 1 108 ? 3.355 -9.666 3.421 1.00 93.88 108 ARG A C 1
ATOM 913 O O . ARG A 1 108 ? 2.938 -9.514 4.566 1.00 93.88 108 ARG A O 1
ATOM 920 N N . GLY A 1 109 ? 3.251 -8.707 2.505 1.00 93.06 109 GLY A N 1
ATOM 921 C CA . GLY A 1 109 ? 2.553 -7.455 2.762 1.00 93.06 109 GLY A CA 1
ATOM 922 C C . GLY A 1 109 ? 1.048 -7.623 2.984 1.00 93.06 109 GLY A C 1
ATOM 923 O O . GLY A 1 109 ? 0.475 -6.769 3.655 1.00 93.06 109 GLY A O 1
ATOM 924 N N . GLY A 1 110 ? 0.449 -8.713 2.496 1.00 95.38 110 GLY A N 1
ATOM 925 C CA . GLY A 1 110 ? -0.970 -9.047 2.657 1.00 95.38 110 GLY A CA 1
ATOM 926 C C . GLY A 1 110 ? -1.333 -9.821 3.930 1.00 95.38 110 GLY A C 1
ATOM 927 O O . GLY A 1 110 ? -2.510 -9.928 4.213 1.00 95.38 110 GLY A O 1
ATOM 928 N N . LEU A 1 111 ? -0.353 -10.312 4.704 1.00 96.50 111 LEU A N 1
ATOM 929 C CA . LEU A 1 111 ? -0.600 -11.029 5.969 1.00 96.50 111 LEU A CA 1
ATOM 930 C C . LEU A 1 111 ? -0.962 -10.043 7.091 1.00 96.50 111 LEU A C 1
ATOM 932 O O . LEU A 1 111 ? -0.066 -9.485 7.735 1.00 96.50 111 LEU A O 1
ATOM 936 N N . TYR A 1 112 ? -2.234 -9.704 7.237 1.00 97.44 112 TYR A N 1
ATOM 937 C CA . TYR A 1 112 ? -2.705 -8.619 8.090 1.00 97.44 112 TYR A CA 1
ATOM 938 C C . TYR A 1 112 ? -2.908 -9.036 9.539 1.00 97.44 112 TYR A C 1
ATOM 940 O O . TYR A 1 112 ? -2.558 -8.233 10.406 1.00 97.44 112 TYR A O 1
ATOM 948 N N . SER A 1 113 ? -3.387 -10.255 9.807 1.00 97.56 113 SER A N 1
ATOM 949 C CA . SER A 1 113 ? -3.771 -10.695 11.160 1.00 97.56 113 SER A CA 1
ATOM 950 C C . SER A 1 113 ? -2.670 -10.410 12.190 1.00 97.56 113 SER A C 1
ATOM 952 O O . SER A 1 113 ? -2.852 -9.641 13.135 1.00 97.56 113 SER A O 1
ATOM 954 N N . LYS A 1 114 ? -1.456 -10.907 11.925 1.00 96.06 114 LYS A N 1
ATOM 955 C CA . LYS A 1 114 ? -0.284 -10.718 12.784 1.00 96.06 114 LYS A CA 1
ATOM 956 C C . LYS A 1 114 ? 0.116 -9.249 12.924 1.00 96.06 114 LYS A C 1
ATOM 958 O O . LYS A 1 114 ? 0.517 -8.827 14.000 1.00 96.06 114 LYS A O 1
ATOM 963 N N . LYS A 1 115 ? 0.027 -8.454 11.853 1.00 96.12 115 LYS A N 1
ATOM 964 C CA . LYS A 1 115 ? 0.403 -7.029 11.898 1.00 96.12 115 LYS A CA 1
ATOM 965 C C . LYS A 1 115 ? -0.566 -6.223 12.758 1.00 96.12 115 LYS A C 1
ATOM 967 O O . LYS A 1 115 ? -0.137 -5.360 13.518 1.00 96.12 115 LYS A O 1
ATOM 972 N N . VAL A 1 116 ? -1.860 -6.513 12.636 1.00 97.38 116 VAL A N 1
ATOM 973 C CA . VAL A 1 116 ? -2.909 -5.874 13.432 1.00 97.38 116 VAL A CA 1
ATOM 974 C C . VAL A 1 116 ? -2.792 -6.291 14.894 1.00 97.38 116 VAL A C 1
ATOM 976 O O . VAL A 1 116 ? -2.810 -5.422 15.761 1.00 97.38 116 VAL A O 1
ATOM 979 N N . LYS A 1 117 ? -2.562 -7.582 15.164 1.00 97.06 117 LYS A N 1
ATOM 980 C CA . LYS A 1 117 ? -2.289 -8.087 16.513 1.00 97.06 117 LYS A CA 1
ATOM 981 C C . LYS A 1 117 ? -1.085 -7.392 17.152 1.00 97.06 117 LYS A C 1
ATOM 983 O O . LYS A 1 117 ? -1.211 -6.856 18.245 1.00 97.06 117 LYS A O 1
ATOM 988 N N . ASN A 1 118 ? 0.043 -7.303 16.445 1.00 96.06 118 ASN A N 1
ATOM 989 C CA . ASN A 1 118 ? 1.233 -6.607 16.941 1.00 96.06 118 ASN A CA 1
ATOM 990 C C . ASN A 1 118 ? 0.954 -5.126 17.253 1.00 96.06 118 ASN A C 1
ATOM 992 O O . ASN A 1 118 ? 1.444 -4.598 18.248 1.00 96.06 118 ASN A O 1
ATOM 996 N N . LEU A 1 119 ? 0.178 -4.437 16.405 1.00 97.12 119 LEU A N 1
ATOM 997 C CA . LEU A 1 119 ? -0.207 -3.047 16.653 1.00 97.12 119 LEU A CA 1
ATOM 998 C C . LEU A 1 119 ? -1.104 -2.924 17.894 1.00 97.12 119 LEU A C 1
ATOM 1000 O O . LEU A 1 119 ? -0.904 -2.013 18.695 1.00 97.12 119 LEU A O 1
ATOM 1004 N N . ARG A 1 120 ? -2.065 -3.838 18.065 1.00 97.31 120 ARG A N 1
ATOM 1005 C CA . ARG A 1 120 ? -2.937 -3.908 19.245 1.00 97.31 120 ARG A CA 1
ATOM 1006 C C . ARG A 1 120 ? -2.134 -4.140 20.521 1.00 97.31 120 ARG A C 1
ATOM 1008 O O . ARG A 1 120 ? -2.323 -3.405 21.482 1.00 97.31 120 ARG A O 1
ATOM 1015 N N . GLU A 1 121 ? -1.199 -5.085 20.509 1.00 96.75 121 GLU A N 1
ATOM 1016 C CA . GLU A 1 121 ? -0.299 -5.360 21.637 1.00 96.75 121 GLU A CA 1
ATOM 1017 C C . GLU A 1 121 ? 0.568 -4.142 21.981 1.00 96.75 121 GLU A C 1
ATOM 1019 O O . GLU A 1 121 ? 0.657 -3.758 23.145 1.00 96.75 121 GLU A O 1
ATOM 1024 N N . LEU A 1 122 ? 1.146 -3.481 20.971 1.00 96.69 122 LEU A N 1
ATOM 1025 C CA . LEU A 1 122 ? 1.962 -2.278 21.157 1.00 96.69 122 LEU A CA 1
ATOM 1026 C C . LEU A 1 122 ? 1.155 -1.117 21.757 1.00 96.69 122 LEU A C 1
ATOM 1028 O O . LEU A 1 122 ? 1.625 -0.411 22.648 1.00 96.69 122 LEU A O 1
ATOM 1032 N N . MET A 1 123 ? -0.057 -0.889 21.248 1.00 96.25 123 MET A N 1
ATOM 1033 C CA . MET A 1 123 ? -0.913 0.198 21.717 1.00 96.25 123 MET A CA 1
ATOM 1034 C C . MET A 1 123 ? -1.598 -0.135 23.043 1.00 96.25 123 MET A C 1
ATOM 1036 O O . MET A 1 123 ? -1.936 0.791 23.775 1.00 96.25 123 MET A O 1
ATOM 1040 N N . GLY A 1 124 ? -1.773 -1.408 23.383 1.00 97.06 124 GLY A N 1
ATOM 1041 C CA . GLY A 1 124 ? -2.638 -1.854 24.470 1.00 97.06 124 GLY A CA 1
ATOM 1042 C C . GLY A 1 124 ? -4.122 -1.777 24.093 1.00 97.06 124 GLY A C 1
ATOM 1043 O O . GLY A 1 124 ? -4.554 -0.872 23.374 1.00 97.06 124 GLY A O 1
ATOM 1044 N N . GLU A 1 125 ? -4.906 -2.718 24.620 1.00 96.19 125 GLU A N 1
ATOM 1045 C CA . GLU A 1 125 ? -6.305 -2.952 24.228 1.00 96.19 125 GLU A CA 1
ATOM 1046 C C . GLU A 1 125 ? -7.195 -1.706 24.342 1.00 96.19 125 GLU A C 1
ATOM 1048 O O . GLU A 1 125 ? -7.918 -1.355 23.409 1.00 96.19 125 GLU A O 1
ATOM 1053 N N . ASP A 1 126 ? -7.099 -0.979 25.459 1.00 96.50 126 ASP A N 1
ATOM 1054 C CA . ASP A 1 126 ? -7.924 0.208 25.714 1.00 96.50 126 ASP A CA 1
ATOM 1055 C C . ASP A 1 126 ? -7.681 1.319 24.680 1.00 96.50 126 ASP A C 1
ATOM 1057 O O . ASP A 1 126 ? -8.618 1.909 24.141 1.00 96.50 126 ASP A O 1
ATOM 1061 N N . ARG A 1 127 ? -6.414 1.591 24.345 1.00 95.69 127 ARG A N 1
ATOM 1062 C CA . ARG A 1 127 ? -6.083 2.622 23.352 1.00 95.69 127 ARG A CA 1
ATOM 1063 C C . ARG A 1 127 ? -6.400 2.158 21.942 1.00 95.69 127 ARG A C 1
ATOM 1065 O O . ARG A 1 127 ? -6.856 2.970 21.139 1.00 95.69 127 ARG A O 1
ATOM 1072 N N . PHE A 1 128 ? -6.150 0.887 21.638 1.00 96.75 128 PHE A N 1
ATOM 1073 C CA . PHE A 1 128 ? -6.443 0.321 20.329 1.00 96.75 128 PHE A CA 1
ATOM 1074 C C . PHE A 1 128 ? -7.945 0.395 20.031 1.00 96.75 128 PHE A C 1
ATOM 1076 O O . PHE A 1 128 ? -8.330 1.007 19.040 1.00 96.75 128 PHE A O 1
ATOM 1083 N N . SER A 1 129 ? -8.791 -0.120 20.925 1.00 95.38 129 SER A N 1
ATOM 1084 C CA . SER A 1 129 ? -10.253 -0.124 20.761 1.00 95.38 129 SER A CA 1
ATOM 1085 C C . SER A 1 129 ? -10.866 1.280 20.666 1.00 95.38 129 SER A C 1
ATOM 1087 O O . SER A 1 129 ? -11.794 1.492 19.888 1.00 95.38 129 SER A O 1
ATOM 1089 N N . LYS A 1 130 ? -10.333 2.265 21.404 1.00 94.81 130 LYS A N 1
ATOM 1090 C CA . LYS A 1 130 ? -10.832 3.653 21.373 1.00 94.81 130 LYS A CA 1
ATOM 1091 C C . LYS A 1 130 ? -10.379 4.449 20.152 1.00 94.81 130 LYS A C 1
ATOM 1093 O O . LYS A 1 130 ? -11.125 5.303 19.677 1.00 94.81 130 LYS A O 1
ATOM 1098 N N . LYS A 1 131 ? -9.144 4.238 19.683 1.00 95.00 131 LYS A N 1
ATOM 1099 C CA . LYS A 1 131 ? -8.519 5.106 18.669 1.00 95.00 131 LYS A CA 1
ATOM 1100 C C . LYS A 1 131 ? -8.453 4.483 17.281 1.00 95.00 131 LYS A C 1
ATOM 1102 O O . LYS A 1 131 ? -8.396 5.232 16.307 1.00 95.00 131 LYS A O 1
ATOM 1107 N N . VAL A 1 132 ? -8.397 3.156 17.166 1.00 95.88 132 VAL A N 1
ATOM 1108 C CA . VAL A 1 132 ? -8.105 2.471 15.902 1.00 95.88 132 VAL A CA 1
ATOM 1109 C C . VAL A 1 132 ? -9.387 2.000 15.233 1.00 95.88 132 VAL A C 1
ATOM 1111 O O . VAL A 1 132 ? -10.159 1.230 15.791 1.00 95.88 132 VAL A O 1
ATOM 1114 N N . GLN A 1 133 ? -9.576 2.415 13.984 1.00 95.25 133 GLN A N 1
ATOM 1115 C CA . GLN A 1 133 ? -10.623 1.908 13.108 1.00 95.25 133 GLN A CA 1
ATOM 1116 C C . GLN A 1 133 ? -9.974 1.250 11.890 1.00 95.25 133 GLN A C 1
ATOM 1118 O O . GLN A 1 133 ? -9.166 1.879 11.208 1.00 95.25 133 GLN A O 1
ATOM 1123 N N . ILE A 1 134 ? -10.322 -0.007 11.606 1.00 95.81 134 ILE A N 1
ATOM 1124 C CA . ILE A 1 134 ? -9.807 -0.751 10.449 1.00 95.81 134 ILE A CA 1
ATOM 1125 C C . ILE A 1 134 ? -10.943 -0.981 9.455 1.00 95.81 134 ILE A C 1
ATOM 1127 O O . ILE A 1 134 ? -11.978 -1.535 9.821 1.00 95.81 134 ILE A O 1
ATOM 1131 N N . ILE A 1 135 ? -10.767 -0.541 8.208 1.00 93.19 135 ILE A N 1
ATOM 1132 C CA . ILE A 1 135 ? -11.828 -0.547 7.193 1.00 93.19 135 ILE A CA 1
ATOM 1133 C C . ILE A 1 135 ? -11.324 -1.203 5.899 1.00 93.19 135 ILE A C 1
ATOM 1135 O O . ILE A 1 135 ? -10.211 -0.886 5.448 1.00 93.19 135 ILE A O 1
ATOM 1139 N N . PRO A 1 136 ? -12.122 -2.089 5.274 1.00 93.19 136 PRO A N 1
ATOM 1140 C CA . PRO A 1 136 ? -11.878 -2.557 3.922 1.00 93.19 136 PRO A CA 1
ATOM 1141 C C . PRO A 1 136 ? -11.810 -1.398 2.930 1.00 93.19 136 PRO A C 1
ATOM 1143 O O . PRO A 1 136 ? -12.584 -0.442 2.956 1.00 93.19 136 PRO A O 1
ATOM 1146 N N . PHE A 1 137 ? -10.875 -1.498 2.002 1.00 90.56 137 PHE A N 1
ATOM 1147 C CA . PHE A 1 137 ? -10.671 -0.510 0.963 1.00 90.56 137 PHE A CA 1
ATOM 1148 C C . PHE A 1 137 ? -11.910 -0.357 0.087 1.00 90.56 137 PHE A C 1
ATOM 1150 O O . PHE A 1 137 ? -12.244 0.752 -0.303 1.00 90.56 137 PHE A O 1
ATOM 1157 N N . ASP A 1 138 ? -12.609 -1.450 -0.193 1.00 85.62 138 ASP A N 1
ATOM 1158 C CA . ASP A 1 138 ? -13.788 -1.420 -1.053 1.00 85.62 138 ASP A CA 1
ATOM 1159 C C . ASP A 1 138 ? -14.952 -0.669 -0.378 1.00 85.62 138 ASP A C 1
ATOM 1161 O O . ASP A 1 138 ? -15.721 0.014 -1.051 1.00 85.62 138 ASP A O 1
ATOM 1165 N N . GLU A 1 139 ? -15.009 -0.675 0.960 1.00 86.38 139 GLU A N 1
ATOM 1166 C CA . GLU A 1 139 ? -15.979 0.095 1.744 1.00 86.38 139 GLU A CA 1
ATOM 1167 C C . GLU A 1 139 ? -15.608 1.576 1.860 1.00 86.38 139 GLU A C 1
ATOM 1169 O O . GLU A 1 139 ? -16.467 2.447 1.712 1.00 86.38 139 GLU A O 1
ATOM 1174 N N . ILE A 1 140 ? -14.330 1.900 2.099 1.00 84.12 140 ILE A N 1
ATOM 1175 C CA . ILE A 1 140 ? -13.911 3.300 2.292 1.00 84.12 140 ILE A CA 1
ATOM 1176 C C . ILE A 1 140 ? -14.086 4.151 1.025 1.00 84.12 140 ILE A C 1
ATOM 1178 O O . ILE A 1 140 ? -14.084 5.379 1.098 1.00 84.12 140 ILE A O 1
ATOM 1182 N N . MET A 1 141 ? -14.273 3.505 -0.131 1.00 79.81 141 MET A N 1
ATOM 1183 C CA . MET A 1 141 ? -14.641 4.168 -1.383 1.00 79.81 141 MET A CA 1
ATOM 1184 C C . MET A 1 141 ? -16.048 4.789 -1.358 1.00 79.81 141 MET A C 1
ATOM 1186 O O . MET A 1 141 ? -16.382 5.572 -2.246 1.00 79.81 141 MET A O 1
ATOM 1190 N N . SER A 1 142 ? -16.859 4.498 -0.339 1.00 81.62 142 SER A N 1
ATOM 1191 C CA . SER A 1 142 ? -18.092 5.226 -0.057 1.00 81.62 142 SER A CA 1
ATOM 1192 C C . SER A 1 142 ? -17.800 6.491 0.756 1.00 81.62 142 SER A C 1
ATOM 1194 O O . SER A 1 142 ? -17.370 6.412 1.909 1.00 81.62 142 SER A O 1
ATOM 1196 N N . GLU A 1 143 ? -18.140 7.666 0.217 1.00 75.19 143 GLU A N 1
ATOM 1197 C CA . GLU A 1 143 ? -17.965 8.962 0.898 1.00 75.19 143 GLU A CA 1
ATOM 1198 C C . GLU A 1 143 ? -18.615 8.973 2.289 1.00 75.19 143 GLU A C 1
ATOM 1200 O O . GLU A 1 143 ? -18.015 9.433 3.259 1.00 75.19 143 GLU A O 1
ATOM 1205 N N . LYS A 1 144 ? -19.812 8.384 2.414 1.00 81.25 144 LYS A N 1
ATOM 1206 C CA . LYS A 1 144 ? -20.518 8.236 3.695 1.00 81.25 144 LYS A CA 1
ATOM 1207 C C . LYS A 1 144 ? -19.679 7.501 4.746 1.00 81.25 144 LYS A C 1
ATOM 1209 O O . LYS A 1 144 ? -19.681 7.887 5.913 1.00 81.25 144 LYS A O 1
ATOM 1214 N N . ILE A 1 145 ? -18.971 6.447 4.338 1.00 83.69 145 ILE A N 1
ATOM 1215 C CA . ILE A 1 145 ? -18.146 5.634 5.238 1.00 83.69 145 ILE A CA 1
ATOM 1216 C C . ILE A 1 145 ? -16.890 6.418 5.605 1.00 83.69 145 ILE A C 1
ATOM 1218 O O . ILE A 1 145 ? -16.556 6.487 6.783 1.00 83.69 145 ILE A O 1
ATOM 1222 N N . LEU A 1 146 ? -16.252 7.082 4.637 1.00 82.12 146 LEU A N 1
ATOM 1223 C CA . LEU A 1 146 ? -15.077 7.919 4.880 1.00 82.12 146 LEU A CA 1
ATOM 1224 C C . LEU A 1 146 ? -15.368 9.079 5.842 1.00 82.12 146 LEU A C 1
ATOM 1226 O O . LEU A 1 146 ? -14.612 9.283 6.789 1.00 82.12 146 LEU A O 1
ATOM 1230 N N . LYS A 1 147 ? -16.478 9.800 5.647 1.00 79.50 147 LYS A N 1
ATOM 1231 C CA . LYS A 1 147 ? -16.909 10.885 6.543 1.00 79.50 147 LYS A CA 1
ATOM 1232 C C . LYS A 1 147 ? -17.155 10.384 7.956 1.00 79.50 147 LYS A C 1
ATOM 1234 O O . LYS A 1 147 ? -16.602 10.938 8.898 1.00 79.50 147 LYS A O 1
ATOM 1239 N N . LYS A 1 148 ? -17.906 9.288 8.102 1.00 83.06 148 LYS A N 1
ATOM 1240 C CA . LYS A 1 148 ? -18.146 8.651 9.404 1.00 83.06 148 LYS A CA 1
ATOM 1241 C C . LYS A 1 148 ? -16.839 8.183 10.055 1.00 83.06 148 LYS A C 1
ATOM 1243 O O . LYS A 1 148 ? -16.646 8.335 11.257 1.00 83.06 148 LYS A O 1
ATOM 1248 N N . ALA A 1 149 ? -15.922 7.625 9.268 1.00 81.94 149 ALA A N 1
ATOM 1249 C CA . ALA A 1 149 ? -14.627 7.160 9.747 1.00 81.94 149 ALA A CA 1
ATOM 1250 C C . ALA A 1 149 ? -13.700 8.303 10.179 1.00 81.94 149 ALA A C 1
ATOM 1252 O O . ALA A 1 149 ? -12.800 8.075 10.980 1.00 81.94 149 ALA A O 1
ATOM 1253 N N . LEU A 1 150 ? -13.916 9.527 9.707 1.00 79.25 150 LEU A N 1
ATOM 1254 C CA . LEU A 1 150 ? -13.087 10.685 10.044 1.00 79.25 150 LEU A CA 1
ATOM 1255 C C . LEU A 1 150 ? -13.798 11.739 10.892 1.00 79.25 150 LEU A C 1
ATOM 1257 O O . LEU A 1 150 ? -13.161 12.722 11.248 1.00 79.25 150 LEU A O 1
ATOM 1261 N N . ASP A 1 151 ? -15.067 11.508 11.230 1.00 77.31 151 ASP A N 1
ATOM 1262 C CA . ASP A 1 151 ? -15.919 12.448 11.964 1.00 77.31 151 ASP A CA 1
ATOM 1263 C C . ASP A 1 151 ? -16.009 13.828 11.278 1.00 77.31 151 ASP A C 1
ATOM 1265 O O . ASP A 1 151 ? -15.812 14.878 11.881 1.00 77.31 151 ASP A O 1
ATOM 1269 N N . ILE A 1 152 ? -16.228 13.818 9.956 1.00 74.38 152 ILE A N 1
ATOM 1270 C CA . ILE A 1 152 ? -16.292 15.031 9.125 1.00 74.38 152 ILE A CA 1
ATOM 1271 C C . ILE A 1 152 ? -17.745 15.319 8.727 1.00 74.38 152 ILE A C 1
ATOM 1273 O O . ILE A 1 152 ? -18.374 14.513 8.036 1.00 74.38 152 ILE A O 1
ATOM 1277 N N . GLU A 1 153 ? -18.242 16.507 9.078 1.00 64.38 153 GLU A N 1
ATOM 1278 C CA . GLU A 1 153 ? -19.540 17.043 8.638 1.00 64.38 153 GLU A CA 1
ATOM 1279 C C . GLU A 1 153 ? -19.401 17.946 7.387 1.00 64.38 153 GLU A C 1
ATOM 1281 O O . GLU A 1 153 ? -18.367 18.584 7.183 1.00 64.38 153 GLU A O 1
ATOM 1286 N N . GLY A 1 154 ? -20.433 18.020 6.525 1.00 5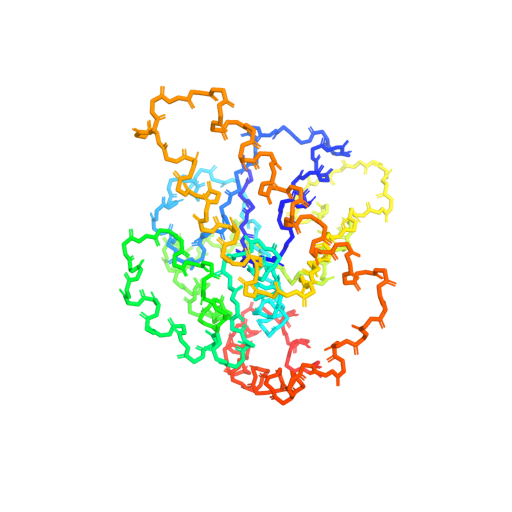7.56 154 GLY A N 1
ATOM 1287 C CA . GLY A 1 154 ? -20.508 18.997 5.415 1.00 57.56 154 GLY A CA 1
ATOM 1288 C C . GLY A 1 154 ? -20.857 18.463 4.008 1.00 57.56 154 GLY A C 1
ATOM 1289 O O . GLY A 1 154 ? -20.766 17.262 3.723 1.00 57.56 154 GLY A O 1
ATOM 1290 N N . ALA A 1 155 ? -21.275 19.396 3.133 1.00 44.88 155 ALA A N 1
ATOM 1291 C CA . ALA A 1 155 ? -21.846 19.183 1.790 1.00 44.88 155 ALA A CA 1
ATOM 1292 C C . ALA A 1 155 ? -20.839 18.751 0.693 1.00 44.88 155 ALA A C 1
ATOM 1294 O O . ALA A 1 155 ? -19.627 18.779 0.879 1.00 44.88 155 ALA A O 1
ATOM 1295 N N . THR A 1 156 ? -21.397 18.314 -0.437 1.00 50.38 156 THR A N 1
ATOM 1296 C CA . THR A 1 156 ? -21.024 17.168 -1.287 1.00 50.38 156 THR A CA 1
ATOM 1297 C C . THR A 1 156 ? -20.058 17.421 -2.450 1.00 50.38 156 THR A C 1
ATOM 1299 O O . THR A 1 156 ? -20.143 18.426 -3.155 1.00 50.38 156 THR A O 1
ATOM 1302 N N . SER A 1 157 ? -19.274 16.387 -2.772 1.00 51.31 157 SER A N 1
ATOM 1303 C CA . SER A 1 157 ? -19.100 15.952 -4.162 1.00 51.31 157 SER A CA 1
ATOM 1304 C C . SER A 1 157 ? -19.172 14.424 -4.194 1.00 51.31 157 SER A C 1
ATOM 1306 O O . SER A 1 157 ? -18.323 13.786 -3.579 1.00 51.31 157 SER A O 1
ATOM 1308 N N . ASP A 1 158 ? -20.127 13.849 -4.928 1.00 52.78 158 ASP A N 1
ATOM 1309 C CA . ASP A 1 158 ? -20.449 12.405 -4.918 1.00 52.78 158 ASP A CA 1
ATOM 1310 C C . ASP A 1 158 ? -19.343 11.480 -5.467 1.00 52.78 158 ASP A C 1
ATOM 1312 O O . ASP A 1 158 ? -19.553 10.286 -5.686 1.00 52.78 158 ASP A O 1
ATOM 1316 N N . VAL A 1 159 ? -18.153 12.009 -5.752 1.00 57.81 159 VAL A N 1
ATOM 1317 C CA . VAL A 1 159 ? -17.098 11.273 -6.441 1.00 57.81 159 VAL A CA 1
ATOM 1318 C C . VAL A 1 159 ? -15.807 11.355 -5.642 1.00 57.81 159 VAL A C 1
ATOM 1320 O O . VAL A 1 159 ? -15.026 12.302 -5.773 1.00 57.81 159 VAL A O 1
ATOM 1323 N N . ILE A 1 160 ? -15.529 10.303 -4.866 1.00 63.66 160 ILE A N 1
ATOM 1324 C CA . ILE A 1 160 ? -14.157 10.033 -4.429 1.00 63.66 160 ILE A CA 1
ATOM 1325 C C . ILE A 1 160 ? -13.301 9.917 -5.699 1.00 63.66 160 ILE A C 1
ATOM 1327 O O . ILE A 1 160 ? -13.686 9.194 -6.625 1.00 63.66 160 ILE A O 1
ATOM 1331 N N . PRO A 1 161 ? -12.159 10.625 -5.798 1.00 60.44 161 PRO A N 1
ATOM 1332 C CA . PRO A 1 161 ? -11.337 10.627 -6.991 1.00 60.44 161 PRO A CA 1
ATOM 1333 C C . PRO A 1 161 ? -11.022 9.197 -7.396 1.00 60.44 161 PRO A C 1
ATOM 1335 O O . PRO A 1 161 ? -10.538 8.400 -6.585 1.00 60.44 161 PRO A O 1
ATOM 1338 N N . GLN A 1 162 ? -11.284 8.896 -8.670 1.00 63.81 162 GLN A N 1
ATOM 1339 C CA . GLN A 1 162 ? -10.925 7.613 -9.245 1.00 63.81 162 GLN A CA 1
ATOM 1340 C C . GLN A 1 162 ? -9.462 7.329 -8.924 1.00 63.81 162 GLN A C 1
ATOM 1342 O O . GLN A 1 162 ? -8.558 8.133 -9.172 1.00 63.81 162 GLN A O 1
ATOM 1347 N N . LEU A 1 163 ? -9.228 6.167 -8.331 1.00 66.19 163 LEU A N 1
ATOM 1348 C CA . LEU A 1 163 ? -7.878 5.712 -8.078 1.00 66.19 163 LEU A CA 1
ATOM 1349 C C . LEU A 1 163 ? -7.216 5.493 -9.426 1.00 66.19 163 LEU A C 1
ATOM 1351 O O . LEU A 1 163 ? -7.709 4.714 -10.244 1.00 66.19 163 LEU A O 1
ATOM 1355 N N . ASN A 1 164 ? -6.079 6.151 -9.638 1.00 65.62 164 ASN A N 1
ATOM 1356 C CA . ASN A 1 164 ? -5.275 5.922 -10.825 1.00 65.62 164 ASN A CA 1
ATOM 1357 C C . ASN A 1 164 ? -4.919 4.434 -10.897 1.00 65.62 164 ASN A C 1
ATOM 1359 O O . ASN A 1 164 ? -4.085 3.934 -10.131 1.00 65.62 164 ASN A O 1
ATOM 1363 N N . LYS A 1 165 ? -5.573 3.716 -11.814 1.00 75.19 165 LYS A N 1
ATOM 1364 C CA . LYS A 1 165 ? -5.240 2.328 -12.112 1.00 75.19 165 LYS A CA 1
ATOM 1365 C C . LYS A 1 165 ? -3.825 2.319 -12.677 1.00 75.19 165 LYS A C 1
ATOM 1367 O O . LYS A 1 165 ? -3.506 3.075 -13.594 1.00 75.19 165 LYS A O 1
ATOM 1372 N N . SER A 1 166 ? -2.963 1.488 -12.098 1.00 81.19 166 SER A N 1
ATOM 1373 C CA . SER A 1 166 ? -1.617 1.331 -12.636 1.00 81.19 166 SER A CA 1
ATOM 1374 C C . SER A 1 166 ? -1.675 0.711 -14.021 1.00 81.19 166 SER A C 1
ATOM 1376 O O . SER A 1 166 ? -2.408 -0.256 -14.239 1.00 81.19 166 SER A O 1
ATOM 1378 N N . LYS A 1 167 ? -0.879 1.277 -14.923 1.00 86.19 167 LYS A N 1
ATOM 1379 C CA . LYS A 1 167 ? -0.742 0.828 -16.306 1.00 86.19 167 LYS A CA 1
ATOM 1380 C C . LYS A 1 167 ? 0.475 -0.076 -16.431 1.00 86.19 167 LYS A C 1
ATOM 1382 O O . LYS A 1 167 ? 1.483 0.148 -15.765 1.00 86.19 167 LYS A O 1
ATOM 1387 N N . ILE A 1 168 ? 0.375 -1.097 -17.270 1.00 87.25 168 ILE A N 1
ATOM 1388 C CA . ILE A 1 168 ? 1.494 -1.994 -17.563 1.00 87.25 168 ILE A CA 1
ATOM 1389 C C . ILE A 1 168 ? 2.277 -1.375 -18.733 1.00 87.25 168 ILE A C 1
ATOM 1391 O O . ILE A 1 168 ? 1.649 -0.948 -19.696 1.00 87.25 168 ILE A O 1
ATOM 1395 N N . PRO A 1 169 ? 3.612 -1.257 -18.667 1.00 90.88 169 PRO A N 1
ATOM 1396 C CA . PRO A 1 169 ? 4.403 -0.793 -19.806 1.00 90.88 169 PRO A CA 1
ATOM 1397 C C . PRO A 1 169 ? 4.385 -1.825 -20.943 1.00 90.88 169 PRO A C 1
ATOM 1399 O O . PRO A 1 169 ? 4.366 -3.026 -20.672 1.00 90.88 169 PRO A O 1
ATOM 1402 N N . ALA A 1 170 ? 4.495 -1.380 -22.198 1.00 89.50 170 ALA A N 1
ATOM 1403 C CA . ALA A 1 170 ? 4.562 -2.281 -23.354 1.00 89.50 170 ALA A CA 1
ATOM 1404 C C . ALA A 1 170 ? 5.759 -3.246 -23.268 1.00 89.50 170 ALA A C 1
ATOM 1406 O O . ALA A 1 170 ? 5.671 -4.413 -23.654 1.00 89.50 170 ALA A O 1
ATOM 1407 N N . ASN A 1 171 ? 6.874 -2.778 -22.698 1.00 91.69 171 ASN A N 1
ATOM 1408 C CA . ASN A 1 171 ? 8.024 -3.610 -22.365 1.00 91.69 171 ASN A CA 1
ATOM 1409 C C . ASN A 1 171 ? 8.556 -3.292 -20.959 1.00 91.69 171 ASN A C 1
ATOM 1411 O O . ASN A 1 171 ? 9.165 -2.244 -20.724 1.00 91.69 171 ASN A O 1
ATOM 1415 N N . SER A 1 172 ? 8.362 -4.224 -20.025 1.00 92.75 172 SER A N 1
ATOM 1416 C CA . SER A 1 172 ? 8.788 -4.077 -18.629 1.00 92.75 172 SER A CA 1
ATOM 1417 C C . SER A 1 172 ? 10.311 -4.030 -18.456 1.00 92.75 172 SER A C 1
ATOM 1419 O O . SER A 1 172 ? 10.802 -3.303 -17.595 1.00 92.75 172 SER A O 1
ATOM 1421 N N . LYS A 1 173 ? 11.080 -4.735 -19.300 1.00 94.44 173 LYS A N 1
ATOM 1422 C CA . LYS A 1 173 ? 12.551 -4.696 -19.268 1.00 94.44 173 LYS A CA 1
ATOM 1423 C C . LYS A 1 173 ? 13.082 -3.339 -19.707 1.00 94.44 173 LYS A C 1
ATOM 1425 O O . LYS A 1 173 ? 13.979 -2.814 -19.060 1.00 94.44 173 LYS A O 1
ATOM 1430 N N . ILE A 1 174 ? 12.517 -2.754 -20.768 1.00 94.38 174 ILE A N 1
ATOM 1431 C CA . ILE A 1 174 ? 12.874 -1.392 -21.198 1.00 94.38 174 ILE A CA 1
ATOM 1432 C C . ILE A 1 174 ? 12.534 -0.404 -20.083 1.00 94.38 174 ILE A C 1
ATOM 1434 O O . ILE A 1 174 ? 13.394 0.386 -19.700 1.00 94.38 174 ILE A O 1
ATOM 1438 N N . GLN A 1 175 ? 11.331 -0.504 -19.505 1.00 95.50 175 GLN A N 1
ATOM 1439 C CA . GLN A 1 175 ? 10.917 0.347 -18.387 1.00 95.50 175 GLN A CA 1
ATOM 1440 C C . GLN A 1 175 ? 11.918 0.280 -17.227 1.00 95.50 175 GLN A C 1
ATOM 1442 O O . GLN A 1 175 ? 12.345 1.308 -16.706 1.00 95.50 175 GLN A O 1
ATOM 1447 N N . PHE A 1 176 ? 12.325 -0.934 -16.856 1.00 95.31 176 PHE A N 1
ATOM 1448 C CA . PHE A 1 176 ? 13.293 -1.179 -15.797 1.00 95.31 176 PHE A CA 1
ATOM 1449 C C . PHE A 1 176 ? 14.684 -0.630 -16.129 1.00 95.31 176 PHE A C 1
ATOM 1451 O O . PHE A 1 176 ? 15.271 0.094 -15.329 1.00 95.31 176 PHE A O 1
ATOM 1458 N N . THR A 1 177 ? 15.215 -0.915 -17.317 1.00 96.12 177 THR A N 1
ATOM 1459 C CA . THR A 1 177 ? 16.547 -0.446 -17.726 1.00 96.12 177 THR A CA 1
ATOM 1460 C C . THR A 1 177 ? 16.610 1.077 -17.785 1.00 96.12 177 THR A C 1
ATOM 1462 O O . THR A 1 177 ? 17.530 1.674 -17.227 1.00 96.12 177 THR A O 1
ATOM 1465 N N . VAL A 1 178 ? 15.608 1.727 -18.383 1.00 95.50 178 VAL A N 1
ATOM 1466 C CA . VAL A 1 178 ? 15.536 3.194 -18.452 1.00 95.50 178 VAL A CA 1
ATOM 1467 C C . VAL A 1 178 ? 15.417 3.796 -17.052 1.00 95.50 178 VAL A C 1
ATOM 1469 O O . VAL A 1 178 ? 16.082 4.787 -16.755 1.00 95.50 178 VAL A O 1
ATOM 1472 N N . ARG A 1 179 ? 14.655 3.168 -16.148 1.00 94.62 179 ARG A N 1
ATOM 1473 C CA . ARG A 1 179 ? 14.592 3.579 -14.741 1.00 94.62 179 ARG A CA 1
ATOM 1474 C C . ARG A 1 179 ? 15.954 3.497 -14.048 1.00 94.62 179 ARG A C 1
ATOM 1476 O O . ARG A 1 179 ? 16.314 4.418 -13.320 1.00 94.62 179 ARG A O 1
ATOM 1483 N N . ARG A 1 180 ? 16.730 2.436 -14.278 1.00 93.31 180 ARG A N 1
ATOM 1484 C CA . ARG A 1 180 ? 18.084 2.300 -13.709 1.00 93.31 180 ARG A CA 1
ATOM 1485 C C . ARG A 1 180 ? 19.031 3.379 -14.230 1.00 93.31 180 ARG A C 1
ATOM 1487 O O . ARG A 1 180 ? 19.779 3.951 -13.444 1.00 93.31 180 ARG A O 1
ATOM 1494 N N . ILE A 1 181 ? 18.951 3.699 -15.519 1.00 92.19 181 ILE A N 1
ATOM 1495 C CA . ILE A 1 181 ? 19.701 4.805 -16.131 1.00 92.19 181 ILE A CA 1
ATOM 1496 C C . ILE A 1 181 ? 19.291 6.147 -15.501 1.00 92.19 181 ILE A C 1
ATOM 1498 O O . ILE A 1 181 ? 20.148 6.928 -15.091 1.00 92.19 181 ILE A O 1
ATOM 1502 N N . PHE A 1 182 ? 17.986 6.389 -15.344 1.00 91.56 182 PHE A N 1
ATOM 1503 C CA . PHE A 1 182 ? 17.456 7.580 -14.678 1.00 91.56 182 PHE A CA 1
ATOM 1504 C C . PHE A 1 182 ? 17.983 7.735 -13.243 1.00 91.56 182 PHE A C 1
ATOM 1506 O O . PHE A 1 182 ? 18.331 8.841 -12.833 1.00 91.56 182 PHE A O 1
ATOM 1513 N N . GLU A 1 183 ? 18.053 6.643 -12.477 1.00 89.75 183 GLU A N 1
ATOM 1514 C CA . GLU A 1 183 ? 18.571 6.644 -11.104 1.00 89.75 183 GLU A CA 1
ATOM 1515 C C . GLU A 1 183 ? 20.059 6.999 -11.055 1.00 89.75 183 GLU A C 1
ATOM 1517 O O . GLU A 1 183 ? 20.429 7.872 -10.274 1.00 89.75 183 GLU A O 1
ATOM 1522 N N . ILE A 1 184 ? 20.882 6.420 -11.938 1.00 88.06 184 ILE A N 1
ATOM 1523 C CA . ILE A 1 184 ? 22.309 6.769 -12.066 1.00 88.06 184 ILE A CA 1
ATOM 1524 C C . ILE A 1 184 ? 22.463 8.270 -12.329 1.00 88.06 184 ILE A C 1
ATOM 1526 O O . ILE A 1 184 ? 23.245 8.949 -11.668 1.00 88.06 184 ILE A O 1
ATOM 1530 N N . PHE A 1 185 ? 21.659 8.815 -13.244 1.00 85.06 185 PHE A N 1
ATOM 1531 C CA . PHE A 1 185 ? 21.644 10.249 -13.521 1.00 85.06 185 PHE A CA 1
ATOM 1532 C C . PHE A 1 185 ? 20.944 11.082 -12.456 1.00 85.06 185 PHE A C 1
ATOM 1534 O O . PHE A 1 185 ? 20.916 12.295 -12.595 1.00 85.06 185 PHE A O 1
ATOM 1541 N N . SER A 1 186 ? 20.349 10.506 -11.419 1.00 81.94 186 SER A N 1
ATOM 1542 C CA . SER A 1 186 ? 19.754 11.265 -10.315 1.00 81.94 186 SER A CA 1
ATOM 1543 C C . SER A 1 186 ? 20.729 11.432 -9.154 1.00 81.94 186 SER A C 1
ATOM 1545 O O . SER A 1 186 ? 20.631 12.421 -8.429 1.00 81.94 186 SER A O 1
ATOM 1547 N N . GLU A 1 187 ? 21.716 10.543 -9.024 1.00 79.75 187 GLU A N 1
ATOM 1548 C CA . GLU A 1 187 ? 22.715 10.597 -7.958 1.00 79.75 187 GLU A CA 1
ATOM 1549 C C . GLU A 1 187 ? 23.519 11.914 -7.973 1.00 79.75 187 GLU A C 1
ATOM 1551 O O . GLU A 1 187 ? 23.886 12.466 -9.018 1.00 79.75 187 GLU A O 1
ATOM 1556 N N . GLU A 1 188 ? 23.771 12.460 -6.781 1.00 65.44 188 GLU A N 1
ATOM 1557 C CA . GLU A 1 188 ? 24.396 13.778 -6.573 1.00 65.44 188 GLU A CA 1
ATOM 1558 C C . GLU A 1 188 ? 25.857 13.851 -7.040 1.00 65.44 188 GLU A C 1
ATOM 1560 O O . GLU A 1 188 ? 26.394 14.936 -7.239 1.00 65.44 188 GLU A O 1
ATOM 1565 N N . LYS A 1 189 ? 26.500 12.703 -7.278 1.00 67.50 189 LYS A N 1
ATOM 1566 C CA . LYS A 1 189 ? 27.934 12.613 -7.589 1.00 67.50 189 LYS A CA 1
ATOM 1567 C C . LYS A 1 189 ? 28.312 13.061 -9.010 1.00 67.50 189 LYS A C 1
ATOM 1569 O O . LYS A 1 189 ? 29.497 13.220 -9.292 1.00 67.50 189 LYS A O 1
ATOM 1574 N N . ILE A 1 190 ? 27.348 13.279 -9.909 1.00 65.19 190 ILE A N 1
ATOM 1575 C CA . ILE A 1 190 ? 27.613 13.686 -11.300 1.00 65.19 190 ILE A CA 1
ATOM 1576 C C . ILE A 1 190 ? 27.581 15.220 -11.415 1.00 65.19 190 ILE A C 1
ATOM 1578 O O . ILE A 1 190 ? 26.523 15.839 -11.309 1.00 65.19 190 ILE A O 1
ATOM 1582 N N . ARG A 1 191 ? 28.750 15.827 -11.667 1.00 61.25 191 ARG A N 1
ATOM 1583 C CA . ARG A 1 191 ? 29.023 17.281 -11.602 1.00 61.25 191 ARG A CA 1
ATOM 1584 C C . ARG A 1 191 ? 28.491 18.155 -12.761 1.00 61.25 191 ARG A C 1
ATOM 1586 O O . ARG A 1 191 ? 28.727 19.355 -12.737 1.00 61.25 191 ARG A O 1
ATOM 1593 N N . ASN A 1 192 ? 27.747 17.616 -13.734 1.00 69.25 192 ASN A N 1
ATOM 1594 C CA . ASN A 1 192 ? 27.267 18.376 -14.907 1.00 69.25 192 ASN A CA 1
ATOM 1595 C C . ASN A 1 192 ? 25.737 18.528 -14.928 1.00 69.25 192 ASN A C 1
ATOM 1597 O O . ASN A 1 192 ? 25.021 17.647 -15.402 1.00 69.25 192 ASN A O 1
ATOM 1601 N N . THR A 1 193 ? 25.227 19.664 -14.448 1.00 73.44 193 THR A N 1
ATOM 1602 C CA . THR A 1 193 ? 23.791 19.912 -14.206 1.00 73.44 193 THR A CA 1
ATOM 1603 C C . THR A 1 193 ? 22.929 19.991 -15.475 1.00 73.44 193 THR A C 1
ATOM 1605 O O . THR A 1 193 ? 21.808 19.488 -15.470 1.00 73.44 193 THR A O 1
ATOM 1608 N N . GLY A 1 194 ? 23.435 20.543 -16.585 1.00 80.19 194 GLY A N 1
ATOM 1609 C CA . GLY A 1 194 ? 22.652 20.716 -17.823 1.00 80.19 194 GLY A CA 1
ATOM 1610 C C . GLY A 1 194 ? 22.330 19.406 -18.556 1.00 80.19 194 GLY A C 1
ATOM 1611 O O . GLY A 1 194 ? 21.165 19.078 -18.784 1.00 80.19 194 GLY A O 1
ATOM 1612 N N . ILE A 1 195 ? 23.359 18.616 -18.876 1.00 82.50 195 ILE A N 1
ATOM 1613 C CA . ILE A 1 195 ? 23.208 17.324 -19.574 1.00 82.50 195 ILE A CA 1
ATOM 1614 C C . ILE A 1 195 ? 22.432 16.324 -18.705 1.00 82.50 195 ILE A C 1
ATOM 1616 O O . ILE A 1 195 ? 21.583 15.593 -19.212 1.00 82.50 195 ILE A O 1
ATOM 1620 N N . LYS A 1 196 ? 22.669 16.333 -17.386 1.00 83.81 196 LYS A N 1
ATOM 1621 C CA . LYS A 1 196 ? 21.941 15.512 -16.408 1.00 83.81 196 LYS A CA 1
ATOM 1622 C C . LYS A 1 196 ? 20.430 15.740 -16.501 1.00 83.81 196 LYS A C 1
ATOM 1624 O O . LYS A 1 196 ? 19.677 14.778 -16.637 1.00 83.81 196 LYS A O 1
ATOM 1629 N N . ASN A 1 197 ? 19.996 17.000 -16.487 1.00 85.25 197 ASN A N 1
ATOM 1630 C CA . ASN A 1 197 ? 18.577 17.345 -16.568 1.00 85.25 197 ASN A CA 1
ATOM 1631 C C . ASN A 1 197 ? 17.957 16.897 -17.897 1.00 85.25 197 ASN A C 1
ATOM 1633 O O . ASN A 1 197 ? 16.874 16.313 -17.899 1.00 85.25 197 ASN A O 1
ATOM 1637 N N . LEU A 1 198 ? 18.662 17.097 -19.017 1.00 88.19 198 LEU A N 1
ATOM 1638 C CA . LEU A 1 198 ? 18.191 16.649 -20.328 1.00 88.19 198 LEU A CA 1
ATOM 1639 C C . LEU A 1 198 ? 18.015 15.124 -20.376 1.00 88.19 198 LEU A C 1
ATOM 1641 O O . LEU A 1 198 ? 16.960 14.639 -20.777 1.00 88.19 198 LEU A O 1
ATOM 1645 N N . LEU A 1 199 ? 19.006 14.359 -19.908 1.00 88.75 199 LEU A N 1
ATOM 1646 C CA . LEU A 1 199 ? 18.941 12.893 -19.880 1.00 88.75 199 LEU A CA 1
ATOM 1647 C C . LEU A 1 199 ? 17.829 12.375 -18.961 1.00 88.75 199 LEU A C 1
ATOM 1649 O O . LEU A 1 199 ? 17.139 11.416 -19.309 1.00 88.75 199 LEU A O 1
ATOM 1653 N N . GLN A 1 200 ? 17.600 13.023 -17.818 1.00 89.00 200 GLN A N 1
ATOM 1654 C CA . GLN A 1 200 ? 16.482 12.697 -16.932 1.00 89.00 200 GLN A CA 1
ATOM 1655 C C . GLN A 1 200 ? 15.123 12.936 -17.602 1.00 89.00 200 GLN A C 1
ATOM 1657 O O . GLN A 1 200 ? 14.219 12.108 -17.463 1.00 89.00 200 GLN A O 1
ATOM 1662 N N . ILE A 1 201 ? 14.973 14.047 -18.331 1.00 91.88 201 ILE A N 1
ATOM 1663 C CA . ILE A 1 201 ? 13.762 14.355 -19.102 1.00 91.88 201 ILE A CA 1
ATOM 1664 C C . ILE A 1 201 ? 13.557 13.303 -20.195 1.00 91.88 201 ILE A C 1
ATOM 1666 O O . ILE A 1 201 ? 12.467 12.745 -20.296 1.00 91.88 201 ILE A O 1
ATOM 1670 N N . LEU A 1 202 ? 14.604 12.961 -20.950 1.00 94.44 202 LEU A N 1
ATOM 1671 C CA . LEU A 1 202 ? 14.539 11.929 -21.988 1.00 94.44 202 LEU A CA 1
ATOM 1672 C C . LEU A 1 202 ? 14.134 10.566 -21.414 1.00 94.44 202 LEU A C 1
ATOM 1674 O O . LEU A 1 202 ? 13.242 9.919 -21.957 1.00 94.44 202 LEU A O 1
ATOM 1678 N N . CYS A 1 203 ? 14.710 10.151 -20.282 1.00 93.69 203 CYS A N 1
ATOM 1679 C CA . CYS A 1 203 ? 14.317 8.906 -19.616 1.00 93.69 203 CYS A CA 1
ATOM 1680 C C . CYS A 1 203 ? 12.832 8.910 -19.226 1.00 93.69 203 CYS A C 1
ATOM 1682 O O . CYS A 1 203 ? 12.146 7.909 -19.431 1.00 93.69 203 CYS A O 1
ATOM 1684 N N . LYS A 1 204 ? 12.317 10.027 -18.690 1.00 93.50 204 LYS A N 1
ATOM 1685 C CA . LYS A 1 204 ? 10.887 10.175 -18.370 1.00 93.50 204 LYS A CA 1
ATOM 1686 C C . LYS A 1 204 ? 10.018 10.067 -19.622 1.00 93.50 204 LYS A C 1
ATOM 1688 O O . LYS A 1 204 ? 9.069 9.293 -19.614 1.00 93.50 204 LYS A O 1
ATOM 1693 N N . ILE A 1 205 ? 10.389 10.751 -20.707 1.00 95.69 205 ILE A N 1
ATOM 1694 C CA . ILE A 1 205 ? 9.673 10.684 -21.990 1.00 95.69 205 ILE A CA 1
ATOM 1695 C C . ILE A 1 205 ? 9.618 9.242 -22.503 1.00 95.69 205 ILE A C 1
ATOM 1697 O O . ILE A 1 205 ? 8.545 8.764 -22.858 1.00 95.69 205 ILE A O 1
ATOM 1701 N N . VAL A 1 206 ? 10.744 8.522 -22.501 1.00 95.69 206 VAL A N 1
ATOM 1702 C CA . VAL A 1 206 ? 10.794 7.121 -22.951 1.00 95.69 206 VAL A CA 1
ATOM 1703 C C . VAL A 1 206 ? 9.906 6.226 -22.083 1.00 95.69 206 VAL A C 1
ATOM 1705 O O . VAL A 1 206 ? 9.144 5.421 -22.617 1.00 95.69 206 VAL A O 1
ATOM 1708 N N . MET A 1 207 ? 9.958 6.382 -20.757 1.00 94.06 207 MET A N 1
ATOM 1709 C CA . MET A 1 207 ? 9.101 5.631 -19.832 1.00 94.06 207 MET A CA 1
ATOM 1710 C C . MET A 1 207 ? 7.609 5.924 -20.047 1.00 94.06 207 MET A C 1
ATOM 1712 O O . MET A 1 207 ? 6.798 4.998 -20.040 1.00 94.06 207 MET A O 1
ATOM 1716 N N . ASP A 1 208 ? 7.241 7.186 -20.266 1.00 93.88 208 ASP A N 1
ATOM 1717 C CA . ASP A 1 208 ? 5.854 7.592 -20.506 1.00 93.88 208 ASP A CA 1
ATOM 1718 C C . ASP A 1 208 ? 5.346 7.090 -21.861 1.00 93.88 208 ASP A C 1
ATOM 1720 O O . ASP A 1 208 ? 4.209 6.625 -21.964 1.00 93.88 208 ASP A O 1
ATOM 1724 N N . LEU A 1 209 ? 6.186 7.130 -22.900 1.00 93.62 209 LEU A N 1
ATOM 1725 C CA . LEU A 1 209 ? 5.871 6.565 -24.213 1.00 93.62 209 LEU A CA 1
ATOM 1726 C C . LEU A 1 209 ? 5.671 5.051 -24.132 1.00 93.62 209 LEU A C 1
ATOM 1728 O O . LEU A 1 209 ? 4.694 4.547 -24.675 1.00 93.62 209 LEU A O 1
ATOM 1732 N N . ASN A 1 210 ? 6.525 4.328 -23.405 1.00 91.75 210 ASN A N 1
ATOM 1733 C CA . ASN A 1 210 ? 6.398 2.880 -23.220 1.00 91.75 210 ASN A CA 1
ATOM 1734 C C . ASN A 1 210 ? 5.074 2.490 -22.530 1.00 91.75 210 ASN A C 1
ATOM 1736 O O . ASN A 1 210 ? 4.502 1.444 -22.826 1.00 91.75 210 ASN A O 1
ATOM 1740 N N . ILE A 1 211 ? 4.552 3.345 -21.644 1.00 89.75 211 ILE A N 1
ATOM 1741 C CA . ILE A 1 211 ? 3.220 3.174 -21.046 1.00 89.75 211 ILE A CA 1
ATOM 1742 C C . ILE A 1 211 ? 2.113 3.519 -22.057 1.00 89.75 211 ILE A C 1
ATOM 1744 O O . ILE A 1 211 ? 1.173 2.747 -22.216 1.00 89.75 211 ILE A O 1
ATOM 1748 N N . LYS A 1 212 ? 2.217 4.647 -22.772 1.00 89.25 212 LYS A N 1
ATOM 1749 C CA . LYS A 1 212 ? 1.195 5.089 -23.744 1.00 89.25 212 LYS A CA 1
ATOM 1750 C C . LYS A 1 212 ? 1.057 4.155 -24.946 1.00 89.25 212 LYS A C 1
ATOM 1752 O O . LYS A 1 212 ? -0.051 3.944 -25.422 1.00 89.25 212 LYS A O 1
ATOM 1757 N N . VAL A 1 213 ? 2.158 3.584 -25.436 1.00 87.25 213 VAL A N 1
ATOM 1758 C CA . VAL A 1 213 ? 2.140 2.610 -26.541 1.00 87.25 213 VAL A CA 1
ATOM 1759 C C . VAL A 1 213 ? 1.290 1.396 -26.171 1.00 87.25 213 VAL A C 1
ATOM 1761 O O . VAL A 1 213 ? 0.541 0.905 -27.013 1.00 87.25 213 VAL A O 1
ATOM 1764 N N . GLN A 1 214 ? 1.338 0.950 -24.912 1.00 79.25 214 GLN A N 1
ATOM 1765 C CA . GLN A 1 214 ? 0.474 -0.129 -24.436 1.00 79.25 214 GLN A CA 1
ATOM 1766 C C . GLN A 1 214 ? -1.013 0.254 -24.506 1.00 79.25 214 GLN A C 1
ATOM 1768 O O . GLN A 1 214 ? -1.822 -0.577 -24.910 1.00 79.25 214 GLN A O 1
ATOM 1773 N N . ASP A 1 215 ? -1.368 1.495 -24.153 1.00 75.44 215 ASP A N 1
ATOM 1774 C CA . ASP A 1 215 ? -2.754 1.982 -24.225 1.00 75.44 215 ASP A CA 1
ATOM 1775 C C . ASP A 1 215 ? -3.258 2.066 -25.679 1.00 75.44 215 ASP A C 1
ATOM 1777 O O . ASP A 1 215 ? -4.388 1.685 -25.963 1.00 75.44 215 ASP A O 1
ATOM 1781 N N . ILE A 1 216 ? -2.425 2.559 -26.605 1.00 73.38 216 ILE A N 1
ATOM 1782 C CA . ILE A 1 216 ? -2.802 2.777 -28.015 1.00 73.38 216 ILE A CA 1
ATOM 1783 C C . ILE A 1 216 ? -2.934 1.458 -28.770 1.00 73.38 216 ILE A C 1
ATOM 1785 O O . ILE A 1 216 ? -3.835 1.285 -29.586 1.00 73.38 216 ILE A O 1
ATOM 1789 N N . THR A 1 217 ? -2.011 0.530 -28.534 1.00 66.06 217 THR A N 1
ATOM 1790 C CA . THR A 1 217 ? -1.936 -0.690 -29.342 1.00 66.06 217 THR A CA 1
ATOM 1791 C C . THR A 1 217 ? -3.052 -1.682 -29.038 1.00 66.06 217 THR A C 1
ATOM 1793 O O . THR A 1 217 ? -3.139 -2.680 -29.749 1.00 66.06 217 THR A O 1
ATOM 1796 N N . ASN A 1 218 ? -3.894 -1.446 -28.014 1.00 56.28 218 ASN A N 1
ATOM 1797 C CA . ASN A 1 218 ? -4.943 -2.376 -27.573 1.00 56.28 218 ASN A CA 1
ATOM 1798 C C . ASN A 1 218 ? -4.439 -3.829 -27.522 1.00 56.28 218 ASN A C 1
ATOM 1800 O O . ASN A 1 218 ? -5.192 -4.783 -27.726 1.00 56.28 218 ASN A O 1
ATOM 1804 N N . LEU A 1 219 ? -3.136 -4.012 -27.268 1.00 54.44 219 LEU A N 1
ATOM 1805 C CA . LEU A 1 219 ? -2.529 -5.312 -27.067 1.00 54.44 219 LEU A CA 1
ATOM 1806 C C . LEU A 1 219 ? -3.033 -5.771 -25.705 1.00 54.44 219 LEU A C 1
ATOM 1808 O O . LEU A 1 219 ? -2.336 -5.620 -24.704 1.00 54.44 219 LEU A O 1
ATOM 1812 N N . ASN A 1 220 ? -4.269 -6.276 -25.679 1.00 45.66 220 ASN A N 1
ATOM 1813 C CA . ASN A 1 220 ? -4.942 -6.966 -24.588 1.00 45.66 220 ASN A CA 1
ATOM 1814 C C . ASN A 1 220 ? -4.085 -8.167 -24.185 1.00 45.66 220 ASN A C 1
ATOM 1816 O O . ASN A 1 220 ? -4.343 -9.316 -24.525 1.00 45.66 220 ASN A O 1
ATOM 1820 N N . ARG A 1 221 ? -2.978 -7.885 -23.502 1.00 50.88 221 ARG A N 1
ATOM 1821 C CA . ARG A 1 221 ? -2.091 -8.873 -22.909 1.00 50.88 221 ARG A CA 1
ATOM 1822 C C . ARG A 1 221 ? -2.449 -9.128 -21.457 1.00 50.88 221 ARG A C 1
ATOM 1824 O O . ARG A 1 221 ? -1.733 -9.887 -20.831 1.00 50.88 221 ARG A O 1
ATOM 1831 N N . ILE A 1 222 ? -3.541 -8.575 -20.924 1.00 47.34 222 ILE A N 1
ATOM 1832 C CA . ILE A 1 222 ? -4.075 -9.099 -19.658 1.00 47.34 222 ILE A CA 1
ATOM 1833 C C . ILE A 1 222 ? -4.499 -10.562 -19.873 1.00 47.34 222 ILE A C 1
ATOM 1835 O O . ILE A 1 222 ? -4.108 -11.408 -19.082 1.00 47.34 222 ILE A O 1
ATOM 1839 N N . ASP A 1 223 ? -5.085 -10.886 -21.030 1.00 41.62 223 ASP A N 1
ATOM 1840 C CA . ASP A 1 223 ? -5.439 -12.263 -21.420 1.00 41.62 223 ASP A CA 1
ATOM 1841 C C . ASP A 1 223 ? -4.234 -13.113 -21.886 1.00 41.62 223 ASP A C 1
ATOM 1843 O O . ASP A 1 223 ? -4.379 -14.291 -22.200 1.00 41.62 223 ASP A O 1
ATOM 1847 N N . LYS A 1 224 ? -3.026 -12.529 -21.952 1.00 45.97 224 LYS A N 1
ATOM 1848 C CA . LYS A 1 224 ? -1.766 -13.223 -22.298 1.00 45.97 224 LYS A CA 1
ATOM 1849 C C . LYS A 1 224 ? -0.681 -13.082 -21.229 1.00 45.97 224 LYS A C 1
ATOM 1851 O O . LYS A 1 224 ? 0.462 -13.469 -21.481 1.00 45.97 224 LYS A O 1
ATOM 1856 N N . LEU A 1 225 ? -0.991 -12.514 -20.063 1.00 55.94 225 LEU A N 1
ATOM 1857 C CA . LEU A 1 225 ? -0.124 -12.687 -18.908 1.00 55.94 225 LEU A CA 1
ATOM 1858 C C . LEU A 1 225 ? -0.273 -14.163 -18.513 1.00 55.94 225 LEU A C 1
ATOM 1860 O O . LEU A 1 225 ? -1.405 -14.597 -18.305 1.00 55.94 225 LEU A O 1
ATOM 1864 N N . PRO A 1 226 ? 0.818 -14.948 -18.494 1.00 50.31 226 PRO A N 1
ATOM 1865 C CA . PRO A 1 226 ? 0.742 -16.366 -18.168 1.00 50.31 226 PRO A CA 1
ATOM 1866 C C . PRO A 1 226 ? 0.019 -16.536 -16.829 1.00 50.31 226 PRO A C 1
ATOM 1868 O O . PRO A 1 226 ? 0.366 -15.881 -15.849 1.00 50.31 226 PRO A O 1
ATOM 1871 N N . ASP A 1 227 ? -1.058 -17.319 -16.880 1.00 61.03 227 ASP A N 1
ATOM 1872 C CA . ASP A 1 227 ? -1.960 -17.726 -15.802 1.00 61.03 227 ASP A CA 1
ATOM 1873 C C . ASP A 1 227 ? -2.060 -16.795 -14.576 1.00 61.03 227 ASP A C 1
ATOM 1875 O O . ASP A 1 227 ? -1.900 -17.198 -13.421 1.00 61.03 227 ASP A O 1
ATOM 1879 N N . THR A 1 228 ? -2.375 -15.512 -14.798 1.00 68.88 228 THR A N 1
ATOM 1880 C CA . THR A 1 228 ? -2.634 -14.598 -13.671 1.00 68.88 228 THR A CA 1
ATOM 1881 C C . THR A 1 228 ? -3.830 -15.033 -12.841 1.00 68.88 228 THR A C 1
ATOM 1883 O O . THR A 1 228 ? -3.911 -14.650 -11.679 1.00 68.88 228 THR A O 1
ATOM 1886 N N . LYS A 1 229 ? -4.746 -15.815 -13.425 1.00 77.94 229 LYS A N 1
ATOM 1887 C CA . LYS A 1 229 ? -5.907 -16.349 -12.722 1.00 77.94 229 LYS A CA 1
ATOM 1888 C C . LYS A 1 229 ? -5.477 -17.411 -11.710 1.00 77.94 229 LYS A C 1
ATOM 1890 O O . LYS A 1 229 ? -5.766 -17.235 -10.535 1.00 77.94 229 LYS A O 1
ATOM 1895 N N . GLY A 1 230 ? -4.699 -18.414 -12.121 1.00 85.81 230 GLY A N 1
ATOM 1896 C CA . GLY A 1 230 ? -4.183 -19.448 -11.224 1.00 85.81 230 GLY A CA 1
ATOM 1897 C C . GLY A 1 230 ? -3.348 -18.882 -10.075 1.00 85.81 230 GLY A C 1
ATOM 1898 O O . GLY A 1 230 ? -3.546 -19.265 -8.926 1.00 85.81 230 GLY A O 1
ATOM 1899 N N . ILE A 1 231 ? -2.480 -17.898 -10.339 1.00 87.50 231 ILE A N 1
ATOM 1900 C CA . ILE A 1 231 ? -1.692 -17.243 -9.276 1.00 87.50 231 ILE A CA 1
ATOM 1901 C C . ILE A 1 231 ? -2.587 -16.430 -8.335 1.00 87.50 231 ILE A C 1
ATOM 1903 O O . ILE A 1 231 ? -2.348 -16.379 -7.130 1.00 87.50 231 ILE A O 1
ATOM 1907 N N . TYR A 1 232 ? -3.602 -15.758 -8.869 1.00 84.56 232 TYR A N 1
ATOM 1908 C CA . TYR A 1 232 ? -4.531 -14.981 -8.060 1.00 84.56 232 TYR A CA 1
ATOM 1909 C C . TYR A 1 232 ? -5.395 -15.883 -7.168 1.00 84.56 232 TYR A C 1
ATOM 1911 O O . TYR A 1 232 ? -5.521 -15.611 -5.975 1.00 84.56 232 TYR A O 1
ATOM 1919 N N . ASP A 1 233 ? -5.896 -16.992 -7.712 1.00 88.56 233 ASP A N 1
ATOM 1920 C CA . ASP A 1 233 ? -6.632 -18.020 -6.972 1.00 88.56 233 ASP A CA 1
ATOM 1921 C C . ASP A 1 233 ? -5.732 -18.681 -5.912 1.00 88.56 233 ASP A C 1
ATOM 1923 O O . ASP A 1 233 ? -6.141 -18.854 -4.762 1.00 88.56 233 ASP A O 1
ATOM 1927 N N . PHE A 1 234 ? -4.464 -18.947 -6.249 1.00 92.06 234 PHE A N 1
ATOM 1928 C CA . PHE A 1 234 ? -3.451 -19.385 -5.288 1.00 92.06 234 PHE A CA 1
ATOM 1929 C C . PHE A 1 234 ? -3.283 -18.381 -4.143 1.00 92.06 234 PHE A C 1
ATOM 1931 O O . PHE A 1 234 ? -3.267 -18.781 -2.983 1.00 92.06 234 PHE A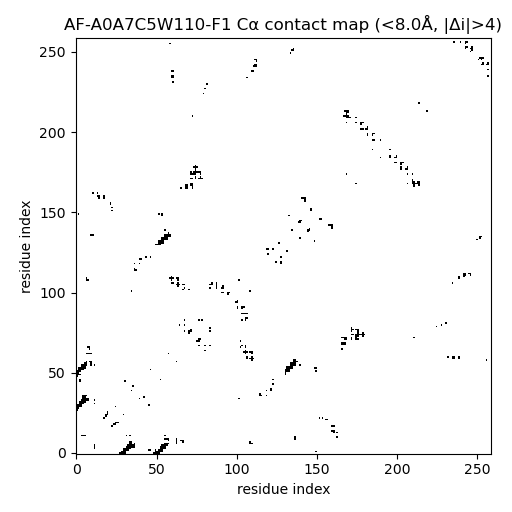 O 1
ATOM 1938 N N . LEU A 1 235 ? -3.177 -17.080 -4.437 1.00 93.50 235 LEU A N 1
ATOM 1939 C CA . LEU A 1 235 ? -3.048 -16.056 -3.400 1.00 93.50 235 LEU A CA 1
ATOM 1940 C C . LEU A 1 235 ? -4.285 -16.000 -2.508 1.00 93.50 235 LEU A C 1
ATOM 1942 O O . LEU A 1 235 ? -4.134 -15.936 -1.292 1.00 93.50 235 LEU A O 1
ATOM 1946 N N . LYS A 1 236 ? -5.491 -16.051 -3.082 1.00 92.00 236 LYS A N 1
ATOM 1947 C CA . LYS A 1 236 ? -6.737 -16.113 -2.304 1.00 92.00 236 LYS A CA 1
ATOM 1948 C C . LYS A 1 236 ? -6.725 -17.286 -1.333 1.00 92.00 236 LYS A C 1
ATOM 1950 O O . LYS A 1 236 ? -6.968 -17.096 -0.146 1.00 92.00 236 LYS A O 1
ATOM 1955 N N . HIS A 1 237 ? -6.357 -18.469 -1.820 1.00 94.31 237 HIS A N 1
ATOM 1956 C CA . HIS A 1 237 ? -6.218 -19.647 -0.975 1.00 94.31 237 HIS A CA 1
ATOM 1957 C C . HIS A 1 237 ? -5.148 -19.452 0.111 1.00 94.31 237 HIS A C 1
ATOM 1959 O O . HIS A 1 237 ? -5.409 -19.702 1.283 1.00 94.31 237 HIS A O 1
ATOM 1965 N N . ALA A 1 238 ? -3.971 -18.939 -0.253 1.00 95.81 238 ALA A N 1
ATOM 1966 C CA . ALA A 1 238 ? -2.849 -18.737 0.662 1.00 95.81 238 ALA A CA 1
ATOM 1967 C C . ALA A 1 238 ? -3.108 -17.671 1.744 1.00 95.81 238 ALA A C 1
ATOM 1969 O O . ALA A 1 238 ? -2.464 -17.701 2.790 1.00 95.81 238 ALA A O 1
ATOM 1970 N N . TYR A 1 239 ? -4.017 -16.723 1.503 1.00 97.31 239 TYR A N 1
ATOM 1971 C CA . TYR A 1 239 ? -4.422 -15.718 2.490 1.00 97.31 239 TYR A CA 1
ATOM 1972 C C . TYR A 1 239 ? -5.636 -16.119 3.320 1.00 97.31 239 TYR A C 1
ATOM 1974 O O . TYR A 1 239 ? -5.919 -15.431 4.297 1.00 97.31 239 TYR A O 1
ATOM 1982 N N . LYS A 1 240 ? -6.349 -17.188 2.950 1.00 96.75 240 LYS A N 1
ATOM 1983 C CA . LYS A 1 240 ? -7.633 -17.550 3.555 1.00 96.75 240 LYS A CA 1
ATOM 1984 C C . LYS A 1 240 ? -7.558 -17.606 5.082 1.00 96.75 240 LYS A C 1
ATOM 1986 O O . LYS A 1 240 ? -8.303 -16.890 5.736 1.00 96.75 240 LYS A O 1
ATOM 1991 N N . GLU A 1 241 ? -6.602 -18.357 5.621 1.00 97.62 241 GLU A N 1
ATOM 1992 C CA . GLU A 1 241 ? -6.405 -18.502 7.070 1.00 97.62 241 GLU A CA 1
ATOM 1993 C C . GLU A 1 241 ? -6.096 -17.157 7.757 1.00 97.62 241 GLU A C 1
ATOM 1995 O O . GLU A 1 241 ? -6.666 -16.834 8.793 1.00 97.62 241 GLU A O 1
ATOM 2000 N N . ASP A 1 242 ? -5.237 -16.321 7.161 1.00 98.19 242 ASP A N 1
ATOM 2001 C CA . ASP A 1 242 ? -4.910 -15.000 7.720 1.00 98.19 242 ASP A CA 1
ATOM 2002 C C . ASP A 1 242 ? -6.133 -14.069 7.753 1.00 98.19 242 ASP A C 1
ATOM 2004 O O . ASP A 1 242 ? -6.299 -13.301 8.702 1.00 98.19 242 ASP A O 1
ATOM 2008 N N . ILE A 1 243 ? -6.999 -14.144 6.739 1.00 97.81 243 ILE A N 1
ATOM 2009 C CA . ILE A 1 243 ? -8.236 -13.362 6.687 1.00 97.81 243 ILE A CA 1
ATOM 2010 C C . ILE A 1 243 ? -9.303 -13.927 7.624 1.00 97.81 243 ILE A C 1
ATOM 2012 O O . ILE A 1 243 ? -10.018 -13.133 8.228 1.00 97.81 243 ILE A O 1
ATOM 2016 N N . GLU A 1 244 ? -9.394 -15.246 7.796 1.00 97.75 244 GLU A N 1
ATOM 2017 C CA . GLU A 1 244 ? -10.273 -15.872 8.794 1.00 97.75 244 GLU A CA 1
ATOM 2018 C C . GLU A 1 244 ? -9.919 -15.368 10.198 1.00 97.75 244 GLU A C 1
ATOM 2020 O O . GLU A 1 244 ? -10.780 -14.797 10.864 1.00 97.75 244 GLU A O 1
ATOM 2025 N N . ILE A 1 245 ? -8.637 -15.419 10.581 1.00 98.19 245 ILE A N 1
ATOM 2026 C CA . ILE A 1 245 ? -8.153 -14.891 11.870 1.00 98.19 245 ILE A CA 1
ATOM 2027 C C . ILE A 1 245 ? -8.435 -13.388 11.998 1.00 98.19 245 ILE A C 1
ATOM 2029 O O . ILE A 1 245 ? -8.851 -12.913 13.051 1.00 98.19 245 ILE A O 1
ATOM 2033 N N . LEU A 1 246 ? -8.206 -12.603 10.938 1.00 97.56 246 LEU A N 1
ATOM 2034 C CA . LEU A 1 246 ? -8.520 -11.172 10.967 1.00 97.56 246 LEU A CA 1
ATOM 2035 C C . LEU A 1 246 ? -10.025 -10.926 11.165 1.00 97.56 246 LEU A C 1
ATOM 2037 O O . LEU A 1 246 ? -10.402 -9.968 11.839 1.00 97.56 246 LEU A O 1
ATOM 2041 N N . SER A 1 247 ? -10.874 -11.768 10.577 1.00 97.06 247 SER A N 1
ATOM 2042 C CA . SER A 1 247 ? -12.329 -11.598 10.579 1.00 97.06 247 SER A CA 1
ATOM 2043 C C . SER A 1 247 ? -12.972 -11.944 11.922 1.00 97.06 247 SER A C 1
ATOM 2045 O O . SER A 1 247 ? -14.060 -11.444 12.197 1.00 97.06 247 SER A O 1
ATOM 2047 N N . GLU A 1 248 ? -12.292 -12.705 12.787 1.00 96.75 248 GLU A N 1
ATOM 2048 C CA . GLU A 1 248 ? -12.729 -12.952 14.171 1.00 96.75 248 GLU A CA 1
ATOM 2049 C C . GLU A 1 248 ? -12.905 -11.642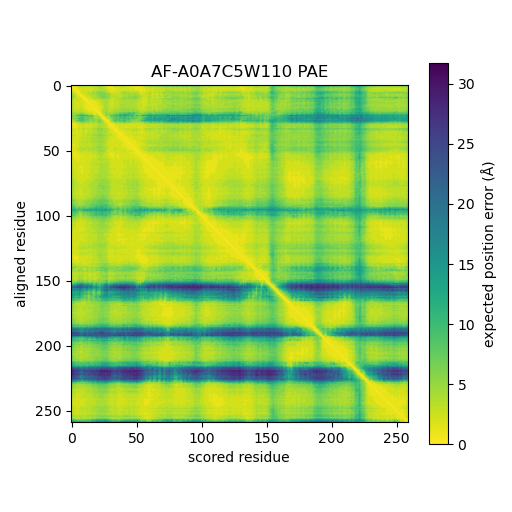 14.955 1.00 96.75 248 GLU A C 1
ATOM 2051 O O . GLU A 1 248 ? -13.905 -11.451 15.645 1.00 96.75 248 GLU A O 1
ATOM 2056 N N . ASP A 1 249 ? -11.963 -10.709 14.796 1.00 94.88 249 ASP A N 1
ATOM 2057 C CA . ASP A 1 249 ? -12.007 -9.391 15.439 1.00 94.88 249 ASP A CA 1
ATOM 2058 C C . ASP A 1 249 ? -12.699 -8.323 14.577 1.00 94.88 249 ASP A C 1
ATOM 2060 O O . ASP A 1 249 ? -13.140 -7.285 15.078 1.00 94.88 249 ASP A O 1
ATOM 2064 N N . PHE A 1 250 ? -12.746 -8.540 13.261 1.00 95.81 250 PHE A N 1
ATOM 2065 C CA . PHE A 1 250 ? -13.208 -7.561 12.280 1.00 95.81 250 PHE A CA 1
ATOM 2066 C C . PHE A 1 250 ? -14.096 -8.230 11.211 1.00 95.81 250 PHE A C 1
ATOM 2068 O O . PHE A 1 250 ? -13.650 -8.429 10.075 1.00 95.81 250 PHE A O 1
ATOM 2075 N N . PRO A 1 251 ? -15.368 -8.542 11.532 1.00 95.75 251 PRO A N 1
ATOM 2076 C CA . PRO A 1 251 ? -16.249 -9.351 10.680 1.00 95.75 251 PRO A CA 1
ATOM 2077 C C . PRO A 1 251 ? -16.454 -8.821 9.255 1.00 95.75 251 PRO A C 1
ATOM 2079 O O . PRO A 1 251 ? -16.752 -9.585 8.341 1.00 95.75 251 PRO A O 1
ATOM 2082 N N . GLN A 1 252 ? -16.260 -7.520 9.030 1.00 93.81 252 GLN A N 1
ATOM 2083 C CA . GLN A 1 252 ? -16.349 -6.903 7.707 1.00 93.81 252 GLN A CA 1
ATOM 2084 C C . GLN A 1 252 ? -15.338 -7.459 6.685 1.00 93.81 252 GLN A C 1
ATOM 2086 O O . GLN A 1 252 ? -15.535 -7.299 5.483 1.00 93.81 252 GLN A O 1
ATOM 2091 N N . PHE A 1 253 ? -14.266 -8.131 7.122 1.00 95.62 253 PHE A N 1
ATOM 2092 C CA . PHE A 1 253 ? -13.303 -8.764 6.212 1.00 95.62 253 PHE A CA 1
ATOM 2093 C C . PHE A 1 253 ? -13.729 -10.151 5.710 1.00 95.62 253 PHE A C 1
ATOM 2095 O O . PHE A 1 253 ? -13.108 -10.655 4.772 1.00 95.62 253 PHE A O 1
ATOM 2102 N N . GLN A 1 254 ? -14.824 -10.723 6.228 1.00 93.56 254 GLN A N 1
ATOM 2103 C CA . GLN A 1 254 ? -15.331 -12.035 5.809 1.00 93.56 254 GLN A CA 1
ATOM 2104 C C . GLN A 1 254 ? -15.637 -12.095 4.301 1.00 93.56 254 GLN A C 1
ATOM 2106 O O . GLN A 1 254 ? -15.394 -13.109 3.648 1.00 93.56 254 GLN A O 1
ATOM 2111 N N . ILE A 1 255 ? -16.070 -10.972 3.716 1.00 92.06 255 ILE A N 1
ATOM 2112 C CA . ILE A 1 255 ? -16.348 -10.840 2.277 1.00 92.06 255 ILE A CA 1
ATOM 2113 C C . ILE A 1 255 ? -15.140 -11.193 1.390 1.00 92.06 255 ILE A C 1
ATOM 2115 O O . ILE A 1 255 ? -15.300 -11.596 0.239 1.00 92.06 255 ILE A O 1
ATOM 2119 N N . TRP A 1 256 ? -13.910 -11.071 1.898 1.00 93.62 256 TRP A N 1
ATOM 2120 C CA . TRP A 1 256 ? -12.701 -11.420 1.144 1.00 93.62 256 TRP A CA 1
ATOM 2121 C C . TRP A 1 256 ? -12.433 -12.922 1.056 1.00 93.62 256 TRP A C 1
ATOM 2123 O O . TRP A 1 256 ? -11.635 -13.329 0.216 1.00 93.62 256 TRP A O 1
ATOM 2133 N N . ILE A 1 257 ? -13.075 -13.731 1.900 1.00 89.38 257 ILE A N 1
ATOM 2134 C CA . ILE A 1 257 ? -13.003 -15.197 1.837 1.00 89.38 257 ILE A CA 1
ATOM 2135 C C . ILE A 1 257 ? -13.984 -15.730 0.786 1.00 89.38 257 ILE A C 1
ATOM 2137 O O . ILE A 1 257 ? -13.713 -16.735 0.133 1.00 89.38 257 ILE A O 1
ATOM 2141 N N . GLU A 1 258 ? -15.118 -15.047 0.624 1.00 81.75 258 GLU A N 1
ATOM 2142 C CA . GLU A 1 258 ? -16.223 -15.450 -0.251 1.00 81.75 258 GLU A CA 1
ATOM 2143 C C . GLU A 1 258 ? -16.063 -14.971 -1.704 1.00 81.75 258 GLU A C 1
ATOM 2145 O O . GLU A 1 258 ? -16.739 -15.487 -2.597 1.00 81.75 258 GLU A O 1
ATOM 2150 N N . SER A 1 259 ? -15.192 -13.982 -1.943 1.00 74.12 259 SER A N 1
ATOM 2151 C CA . SER A 1 259 ? -14.988 -13.324 -3.246 1.00 74.12 259 SER A CA 1
ATOM 2152 C C . SER A 1 259 ? -13.887 -13.941 -4.086 1.00 74.12 259 SER A C 1
ATOM 2154 O O . SER A 1 259 ? -13.988 -13.850 -5.332 1.00 74.12 259 SER A O 1
#

Nearest PDB structures (foldseek):
  3hly-assembly2_B  TM=6.335E-01  e=2.323E+00  Synechococcus elongatus PCC 6301
  8f6d-assembly1_B  TM=3.920E-01  e=6.923E+00  Homo sapiens
  4yau-assembly2_B  TM=3.337E-01  e=9.326E+00  Rattus norvegicus

pLDDT: mean 86.07, std 12.27, range [41.62, 98.19]